Protein AF-A0A1S2MEN4-F1 (afdb_monomer_lite)

Radius of gyration: 24.06 Å; chains: 1; bounding box: 59×52×67 Å

Sequence (283 aa):
MQWSEYGGAPTNIDILFEHLEKYPINKKINIKKKQTLYYLLDNFRHFLNFFHYFGIWEVKLQEKKADASSITANYRASSIVITPLFALLKDALYDTWNMDSEVDHWIEGLELFSVLLGESNELGNLKQILSEQRSDNEINDEEVSFFSRLQSLFPPEDLSKSYVSREDNYVAGRYLFKVTLNKRCSKTVELSSTNTLLDFHNCIQQAFELNDDHLYAFYMDNNKFSRRCYNSPMDNYGPFVHEVVIGMLNLYKGQSFLYLFNFGDEIEFNIDVLKIENVEFGV

Foldseek 3Di:
DDCVVPDFAQPCLVVQLVVPVVDDAQDKDFDDPPDPNQVSQQSCPCVQVVCCVVPQKPWDKDFDDDDPPDPDGRIGTGIMHGHVNVVLQVVVLVCQQCVDDPDDNRCRVVVVVCQVVLVCPVVVQVVVVVVVPDDDDDDPDPPCHSVNSVCVVDDVVVCVPPVPNVPLQQFFFKWWKWKAQDPVDIDIDIDTQQDFLVNVVVVVCVVVVHDPPAWKKKQQQQDPPDPNIATDPPDPDGPHRRVDGNSRSPDDAQRKIWIFTHPVVRRIIIMGGHDTGGDPPDD

Secondary structure (DSSP, 8-state):
--GGGSPPPPTTHHHHHHHHHTS-TT-EEE--TTSHHHHHHHHHTTHHHHHHHTTSEEEEEEEPPPPTT--S--EEEEEEEE-HHHHHHHHHHHHHH----SS-TTSHHHHHHHHHHT-TTTHHHHHHHHHHH--S---------HHHHHHTTS-HHHHTTS---S------EEEEEEEEEETTEEEEEEEETT-BHHHHHHHHHHHHT--S-S-EEEETTS-TT-SSEEE-TTSSS--BTTT-BGGGS---TT-EEEEEE-TTTTEEEEEEEEEEEE-----

Structure (mmCIF, N/CA/C/O backbone):
data_AF-A0A1S2MEN4-F1
#
_entry.id   AF-A0A1S2MEN4-F1
#
loop_
_atom_site.group_PDB
_atom_site.id
_atom_site.type_symbol
_atom_site.label_atom_id
_atom_site.label_alt_id
_atom_site.label_comp_id
_atom_site.label_asym_id
_atom_site.label_entity_id
_atom_site.label_seq_id
_atom_site.pdbx_PDB_ins_code
_atom_site.Cartn_x
_atom_site.Cartn_y
_atom_site.Cartn_z
_atom_site.occupancy
_atom_site.B_iso_or_equiv
_atom_site.auth_seq_id
_atom_site.auth_comp_id
_atom_site.auth_asym_id
_atom_site.auth_atom_id
_atom_site.pdbx_PDB_model_num
ATOM 1 N N . MET A 1 1 ? -7.459 13.483 6.075 1.00 29.64 1 MET A N 1
ATOM 2 C CA . MET A 1 1 ? -7.329 13.288 7.536 1.00 29.64 1 MET A CA 1
ATOM 3 C C . MET A 1 1 ? -6.227 12.267 7.754 1.00 29.64 1 MET A C 1
ATOM 5 O O . MET A 1 1 ? -6.265 11.241 7.091 1.00 29.64 1 MET A O 1
ATOM 9 N N . GLN A 1 2 ? -5.211 12.590 8.558 1.00 23.23 2 GLN A N 1
ATOM 10 C CA . GLN A 1 2 ? -4.069 11.706 8.818 1.00 23.23 2 GLN A CA 1
ATOM 11 C C . GLN A 1 2 ? -4.422 10.724 9.945 1.00 23.23 2 GLN A C 1
ATOM 13 O O . GLN A 1 2 ? -4.940 11.125 10.982 1.00 23.23 2 GLN A O 1
ATOM 18 N N . TRP A 1 3 ? -4.161 9.434 9.727 1.00 34.69 3 TRP A N 1
ATOM 19 C CA . TRP A 1 3 ? -4.506 8.334 10.639 1.00 34.69 3 TRP A CA 1
ATOM 20 C C . TRP A 1 3 ? -3.681 8.309 11.937 1.00 34.69 3 TRP A C 1
ATOM 22 O O . TRP A 1 3 ? -4.027 7.589 12.866 1.00 34.69 3 TRP A O 1
ATOM 32 N N . SER A 1 4 ? -2.635 9.134 12.039 1.00 32.00 4 SER A N 1
ATOM 33 C CA . SER A 1 4 ? -1.773 9.272 13.221 1.00 32.00 4 SER A CA 1
ATOM 34 C C . SER A 1 4 ? -2.489 9.799 14.474 1.00 32.00 4 SER A C 1
ATOM 36 O O . SER A 1 4 ? -1.934 9.724 15.566 1.00 32.00 4 SER A O 1
ATOM 38 N N . GLU A 1 5 ? -3.715 10.316 14.344 1.00 32.50 5 GLU A N 1
ATOM 39 C CA . GLU A 1 5 ? -4.536 10.779 15.475 1.00 32.50 5 GLU A CA 1
ATOM 40 C C . GLU A 1 5 ? -5.366 9.659 16.135 1.00 32.50 5 GLU A C 1
ATOM 42 O O . GLU A 1 5 ? -5.860 9.825 17.256 1.00 32.50 5 GLU A O 1
ATOM 47 N N . TYR A 1 6 ? -5.500 8.504 15.475 1.00 45.38 6 TYR A N 1
ATOM 48 C CA . TYR A 1 6 ? -6.223 7.343 15.984 1.00 45.38 6 TYR A CA 1
ATOM 49 C C . TYR A 1 6 ? -5.224 6.440 16.710 1.00 45.38 6 TYR A C 1
ATOM 51 O O . TYR A 1 6 ? -4.437 5.741 16.084 1.00 45.38 6 TYR A O 1
ATOM 59 N N . GLY A 1 7 ? -5.213 6.505 18.047 1.00 47.03 7 GLY A N 1
ATOM 60 C CA . GLY A 1 7 ? -4.410 5.600 18.878 1.00 47.03 7 GLY A CA 1
ATOM 61 C C . GLY A 1 7 ? -4.626 4.125 18.506 1.00 47.03 7 GLY A C 1
ATOM 62 O O . GLY A 1 7 ? -5.635 3.799 17.886 1.00 47.03 7 GLY A O 1
ATOM 63 N N . GLY A 1 8 ? -3.669 3.273 18.881 1.00 50.19 8 GLY A N 1
ATOM 64 C CA . GLY A 1 8 ? -3.585 1.864 18.472 1.00 50.19 8 GLY A CA 1
ATOM 65 C C . GLY A 1 8 ? -4.860 1.040 18.600 1.00 50.19 8 GLY A C 1
ATOM 66 O O . GLY A 1 8 ? -5.797 1.416 19.308 1.00 50.19 8 GLY A O 1
ATOM 67 N N . ALA A 1 9 ? -4.865 -0.107 17.916 1.00 54.28 9 ALA A N 1
ATOM 68 C CA . ALA A 1 9 ? -5.944 -1.081 18.002 1.00 54.28 9 ALA A CA 1
ATOM 69 C C . ALA A 1 9 ? -6.234 -1.446 19.477 1.00 54.28 9 ALA A C 1
ATOM 71 O O . ALA A 1 9 ? -5.298 -1.584 20.271 1.00 54.28 9 ALA A O 1
ATOM 72 N N . PRO A 1 10 ? -7.512 -1.561 19.884 1.00 63.16 10 PRO A N 1
ATOM 73 C CA . PRO A 1 10 ? -7.855 -1.942 21.247 1.00 63.16 10 PRO A CA 1
ATOM 74 C C . PRO A 1 10 ? -7.322 -3.342 21.573 1.00 63.16 10 PRO A C 1
ATOM 76 O O . PRO A 1 10 ? -7.579 -4.303 20.855 1.00 63.16 10 PRO A O 1
ATOM 79 N N . THR A 1 11 ? -6.619 -3.451 22.699 1.00 59.28 11 THR A N 1
ATOM 80 C CA . THR A 1 11 ? -5.917 -4.666 23.152 1.00 59.28 11 THR A CA 1
ATOM 81 C C . THR A 1 11 ? -6.792 -5.635 23.959 1.00 59.28 11 THR A C 1
ATOM 83 O O . THR A 1 11 ? -6.274 -6.512 24.638 1.00 59.28 11 THR A O 1
ATOM 86 N N . ASN A 1 12 ? -8.114 -5.439 23.975 1.00 68.75 12 ASN A N 1
ATOM 87 C CA . ASN A 1 12 ? -9.044 -6.152 24.860 1.00 68.75 12 ASN A CA 1
ATOM 88 C C . ASN A 1 12 ? -10.389 -6.491 24.188 1.00 68.75 12 ASN A C 1
ATOM 90 O O . ASN A 1 12 ? -11.451 -6.387 24.821 1.00 68.75 12 ASN A O 1
ATOM 94 N N . ILE A 1 13 ? -10.364 -6.813 22.888 1.00 75.38 13 ILE A N 1
ATOM 95 C CA . ILE A 1 13 ? -11.575 -7.157 22.125 1.00 75.38 13 ILE A CA 1
ATOM 96 C C . ILE A 1 13 ? -12.271 -8.395 22.685 1.00 75.38 13 ILE A C 1
ATOM 98 O O . ILE A 1 13 ? -13.494 -8.415 22.798 1.00 75.38 13 ILE A O 1
ATOM 102 N N . ASP A 1 14 ? -11.480 -9.375 23.105 1.00 73.44 14 ASP A N 1
ATOM 103 C CA . ASP A 1 14 ? -11.876 -10.627 23.726 1.00 73.44 14 ASP A CA 1
ATOM 104 C C . ASP A 1 14 ? -12.737 -10.376 24.964 1.00 73.44 14 ASP A C 1
ATOM 106 O O . ASP A 1 14 ? -13.892 -10.801 25.046 1.00 73.44 14 ASP A O 1
ATOM 110 N N . ILE A 1 15 ? -12.210 -9.569 25.885 1.00 80.62 15 ILE A N 1
ATOM 111 C CA . ILE A 1 15 ? -12.863 -9.230 27.145 1.00 80.62 15 ILE A CA 1
ATOM 112 C C . ILE A 1 15 ? -14.125 -8.405 26.875 1.00 80.62 15 ILE A C 1
ATOM 114 O O . ILE A 1 15 ? -15.135 -8.566 27.567 1.00 80.62 15 ILE A O 1
ATOM 118 N N . LEU A 1 16 ? -14.098 -7.503 25.884 1.00 85.62 16 LEU A N 1
ATOM 119 C CA . LEU A 1 16 ? -15.282 -6.733 25.511 1.00 85.62 16 LEU A CA 1
ATOM 120 C C . LEU A 1 16 ? -16.379 -7.642 24.953 1.00 85.62 16 LEU A C 1
ATOM 122 O O . LEU A 1 16 ? -17.526 -7.520 25.385 1.00 85.62 16 LEU A O 1
ATOM 126 N N . PHE A 1 17 ? -16.049 -8.531 24.021 1.00 88.31 17 PHE A N 1
ATOM 127 C CA . PHE A 1 17 ? -17.024 -9.391 23.359 1.00 88.31 17 PHE A CA 1
ATOM 128 C C . PHE A 1 17 ? -17.669 -10.355 24.352 1.00 88.31 17 PHE A C 1
ATOM 130 O O . PHE A 1 17 ? -18.898 -10.377 24.454 1.00 88.31 17 PHE A O 1
ATOM 137 N N . GLU A 1 18 ? -16.867 -11.018 25.188 1.00 85.75 18 GLU A N 1
ATOM 138 C CA . GLU A 1 18 ? -17.361 -11.888 26.261 1.00 85.75 18 GLU A CA 1
ATOM 139 C C . GLU A 1 18 ? -18.265 -11.117 27.243 1.00 85.75 18 GLU A C 1
ATOM 141 O O . GLU A 1 18 ? -19.274 -11.621 27.746 1.00 85.75 18 GLU A O 1
ATOM 146 N N . HIS A 1 19 ? -17.939 -9.850 27.528 1.00 88.44 19 HIS A N 1
ATOM 147 C CA . HIS A 1 19 ? -18.772 -9.017 28.392 1.00 88.44 19 HIS A CA 1
ATOM 148 C C . HIS A 1 19 ? -20.088 -8.595 27.725 1.00 88.44 19 HIS A C 1
ATOM 150 O O . HIS A 1 19 ? -21.105 -8.488 28.414 1.00 88.44 19 HIS A O 1
ATOM 156 N N . LEU A 1 20 ? -20.088 -8.345 26.413 1.00 89.94 20 LEU A N 1
ATOM 157 C CA . LEU A 1 20 ? -21.277 -7.960 25.652 1.00 89.94 20 LEU A CA 1
ATOM 158 C C . LEU A 1 20 ? -22.274 -9.120 25.518 1.00 89.94 20 LEU A C 1
ATOM 160 O O . LEU A 1 20 ? -23.473 -8.883 25.644 1.00 89.94 20 LEU A O 1
ATOM 164 N N . GLU A 1 21 ? -21.815 -10.366 25.391 1.00 87.25 21 GLU A N 1
ATOM 165 C CA . GLU A 1 21 ? -22.685 -11.560 25.342 1.00 87.25 21 GLU A CA 1
ATOM 166 C C . GLU A 1 21 ? -23.638 -11.691 26.537 1.00 87.25 21 GLU A C 1
ATOM 168 O O . GLU A 1 21 ? -24.723 -12.265 26.437 1.00 87.25 21 GLU A O 1
ATOM 173 N N . LYS A 1 22 ? -23.260 -11.116 27.681 1.00 89.62 22 LYS A N 1
ATOM 174 C CA . LYS A 1 22 ? -24.050 -11.154 28.919 1.00 89.62 22 LYS A CA 1
ATOM 175 C C . LYS A 1 22 ? -25.302 -10.275 28.838 1.00 89.62 22 LYS A C 1
ATOM 177 O O . LYS A 1 22 ? -26.149 -10.332 29.733 1.00 89.62 22 LYS A O 1
ATOM 182 N N . TYR A 1 23 ? -25.433 -9.448 27.800 1.00 90.12 23 TYR A N 1
ATOM 183 C CA . TYR A 1 23 ? -26.565 -8.552 27.611 1.00 90.12 23 TYR A CA 1
ATOM 184 C C . TYR A 1 23 ? -27.514 -9.041 26.509 1.00 90.12 23 TYR A C 1
ATOM 186 O O . TYR A 1 23 ? -27.087 -9.582 25.493 1.00 90.12 23 TYR A O 1
ATOM 194 N N . PRO A 1 24 ? -28.828 -8.806 26.665 1.00 88.56 24 PRO A N 1
ATOM 195 C CA . PRO A 1 24 ? -29.804 -9.204 25.660 1.00 88.56 24 PRO A CA 1
ATOM 196 C C . PRO A 1 24 ? -29.671 -8.389 24.365 1.00 88.56 24 PRO A C 1
ATOM 198 O O . PRO A 1 24 ? -29.581 -7.157 24.392 1.00 88.56 24 PRO A O 1
ATOM 201 N N . ILE A 1 25 ? -29.752 -9.097 23.238 1.00 89.00 25 ILE A N 1
ATOM 202 C CA . ILE A 1 25 ? -29.780 -8.542 21.879 1.00 89.00 25 ILE A CA 1
ATOM 203 C C . ILE A 1 25 ? -30.981 -7.596 21.712 1.00 89.00 25 ILE A C 1
ATOM 205 O O . ILE A 1 25 ? -32.038 -7.790 22.317 1.00 89.00 25 ILE A O 1
ATOM 209 N N . ASN A 1 26 ? -30.817 -6.554 20.893 1.00 89.00 26 ASN A N 1
ATOM 210 C CA . ASN A 1 26 ? -31.807 -5.518 20.577 1.00 89.00 26 ASN A CA 1
ATOM 211 C C . ASN A 1 26 ? -32.335 -4.744 21.793 1.00 89.00 26 ASN A C 1
ATOM 213 O O . ASN A 1 26 ? -33.333 -4.026 21.704 1.00 89.00 26 ASN A O 1
ATOM 217 N N . LYS A 1 27 ? -31.663 -4.847 22.944 1.00 92.31 27 LYS A N 1
ATOM 218 C CA . LYS A 1 27 ? -31.991 -4.064 24.130 1.00 92.31 27 LYS A CA 1
ATOM 219 C C . LYS A 1 27 ? -30.960 -2.972 24.336 1.00 92.31 27 LYS A C 1
ATOM 221 O O . LYS A 1 27 ? -29.757 -3.212 24.358 1.00 92.31 27 LYS A O 1
ATOM 226 N N . LYS A 1 28 ? -31.449 -1.758 24.572 1.00 92.25 28 LYS A N 1
ATOM 227 C CA . LYS A 1 28 ? -30.597 -0.625 24.921 1.00 92.25 28 LYS A CA 1
ATOM 228 C C . LYS A 1 28 ? -29.969 -0.806 26.299 1.00 92.25 28 LYS A C 1
ATOM 230 O O . LYS A 1 28 ? -30.669 -0.889 27.310 1.00 92.25 28 LYS A O 1
ATOM 235 N N . ILE A 1 29 ? -28.644 -0.766 26.332 1.00 92.19 29 ILE A N 1
ATOM 236 C CA . ILE A 1 29 ? -27.824 -0.812 27.537 1.00 92.19 29 ILE A CA 1
ATOM 237 C C . ILE A 1 29 ? -27.320 0.605 27.794 1.00 92.19 29 ILE A C 1
ATOM 239 O O . ILE A 1 29 ? -26.629 1.192 26.965 1.00 92.19 29 ILE A O 1
ATOM 243 N N . ASN A 1 30 ? -27.683 1.184 28.937 1.00 91.31 30 ASN A N 1
ATOM 244 C CA . ASN A 1 30 ? -27.190 2.504 29.330 1.00 91.31 30 ASN A CA 1
ATOM 245 C C . ASN A 1 30 ? -25.864 2.352 30.078 1.00 91.31 30 ASN A C 1
ATOM 247 O O . ASN A 1 30 ? -25.809 1.657 31.093 1.00 91.31 30 ASN A O 1
ATOM 251 N N . ILE A 1 31 ? -24.824 3.040 29.612 1.00 88.19 31 ILE A N 1
ATOM 252 C CA . ILE A 1 31 ? -23.478 2.937 30.175 1.00 88.19 31 ILE A CA 1
ATOM 253 C C . ILE A 1 31 ? -23.348 3.903 31.353 1.00 88.19 31 ILE A C 1
ATOM 255 O O . ILE A 1 31 ? -23.398 5.126 31.186 1.00 88.19 31 ILE A O 1
ATOM 259 N N . LYS A 1 32 ? -23.172 3.369 32.566 1.00 84.31 32 LYS A N 1
ATOM 260 C CA . LYS A 1 32 ? -22.943 4.188 33.765 1.00 84.31 32 LYS A CA 1
ATOM 261 C C . LYS A 1 32 ? -21.450 4.266 34.075 1.00 84.31 32 LYS A C 1
ATOM 263 O O . LYS A 1 32 ? -20.708 3.307 33.889 1.00 84.31 32 LYS A O 1
ATOM 268 N N . LYS A 1 33 ? -21.011 5.414 34.601 1.00 75.38 33 LYS A N 1
ATOM 269 C CA . LYS A 1 33 ? -19.629 5.591 35.077 1.00 75.38 33 LYS A CA 1
ATOM 270 C C . LYS A 1 33 ? -19.281 4.510 36.112 1.00 75.38 33 LYS A C 1
ATOM 272 O O . LYS A 1 33 ? -20.130 4.167 36.932 1.00 75.38 33 LYS A O 1
ATOM 277 N N . LYS A 1 34 ? -18.020 4.061 36.111 1.00 73.19 34 LYS A N 1
ATOM 278 C CA . LYS A 1 34 ? -17.455 3.046 37.025 1.00 73.19 34 LYS A CA 1
ATOM 279 C C . LYS A 1 34 ? -17.978 1.611 36.842 1.00 73.19 34 LYS A C 1
ATOM 281 O O . LYS A 1 34 ? -17.744 0.775 37.705 1.00 73.19 34 LYS A O 1
ATOM 286 N N . GLN A 1 35 ? -18.677 1.311 35.749 1.00 81.94 35 GLN A N 1
ATOM 287 C CA . GLN A 1 35 ? -18.996 -0.072 35.374 1.00 81.94 35 GLN A CA 1
ATOM 288 C C . GLN A 1 35 ? -17.875 -0.661 34.513 1.00 81.94 35 GLN A C 1
ATOM 290 O O . GLN A 1 35 ? -17.239 0.074 33.767 1.00 81.94 35 GLN A O 1
ATOM 295 N N . THR A 1 36 ? -17.661 -1.976 34.551 1.00 83.69 36 THR A N 1
ATOM 296 C CA . THR A 1 36 ? -16.657 -2.647 33.703 1.00 83.69 36 THR A CA 1
ATOM 297 C C . THR A 1 36 ? -16.854 -2.309 32.225 1.00 83.69 36 THR A C 1
ATOM 299 O O . THR A 1 36 ? -15.927 -1.831 31.578 1.00 83.69 36 THR A O 1
ATOM 302 N N . LEU A 1 37 ? -18.094 -2.410 31.728 1.00 86.50 37 LEU A N 1
ATOM 303 C CA . LEU A 1 37 ? -18.446 -2.058 30.350 1.00 86.50 37 LEU A CA 1
ATOM 304 C C . LEU A 1 37 ? -18.092 -0.606 29.979 1.00 86.50 37 LEU A C 1
ATOM 306 O O . LEU A 1 37 ? -17.756 -0.335 28.833 1.00 86.50 37 LEU A O 1
ATOM 310 N N . TYR A 1 38 ? -18.121 0.329 30.935 1.00 84.62 38 TYR A N 1
ATOM 311 C CA . TYR A 1 38 ? -17.696 1.708 30.680 1.00 84.62 38 TYR A CA 1
ATOM 312 C C . TYR A 1 38 ? -16.220 1.774 30.284 1.00 84.62 38 TYR A C 1
ATOM 314 O O . TYR A 1 38 ? -15.889 2.453 29.321 1.00 84.62 38 TYR A O 1
ATOM 322 N N . TYR A 1 39 ? -15.348 1.069 31.009 1.00 81.56 39 TYR A N 1
ATOM 323 C CA . TYR A 1 39 ? -13.910 1.074 30.738 1.00 81.56 39 TYR A CA 1
ATOM 324 C C . TYR A 1 39 ? -13.561 0.285 29.475 1.00 81.56 39 TYR A C 1
ATOM 326 O O . TYR A 1 39 ? -12.725 0.733 28.697 1.00 81.56 39 TYR A O 1
ATOM 334 N N . LEU A 1 40 ? -14.243 -0.842 29.241 1.00 83.62 40 LEU A N 1
ATOM 335 C CA . LEU A 1 40 ? -14.044 -1.652 28.037 1.00 83.62 40 LEU A CA 1
ATOM 336 C C . LEU A 1 40 ? -14.401 -0.869 26.765 1.00 83.62 40 LEU A C 1
ATOM 338 O O . LEU A 1 40 ? -13.614 -0.839 25.824 1.00 83.62 40 LEU A O 1
ATOM 342 N N . LEU A 1 41 ? -15.539 -0.165 26.759 1.00 83.88 41 LEU A N 1
ATOM 343 C CA . LEU A 1 41 ? -15.942 0.662 25.616 1.00 83.88 41 LEU A CA 1
ATOM 344 C C . LEU A 1 41 ? -15.052 1.903 25.439 1.00 83.88 41 LEU A C 1
ATOM 346 O O . LEU A 1 41 ? -14.860 2.347 24.312 1.00 83.88 41 LEU A O 1
ATOM 350 N N . ASP A 1 42 ? -14.503 2.475 26.517 1.00 77.75 42 ASP A N 1
ATOM 351 C CA . ASP A 1 42 ? -13.605 3.638 26.417 1.00 77.75 42 ASP A CA 1
ATOM 352 C C . ASP A 1 42 ? -12.294 3.291 25.689 1.00 77.75 42 ASP A C 1
ATOM 354 O O . ASP A 1 42 ? -11.783 4.125 24.943 1.00 77.75 42 ASP A O 1
ATOM 358 N N . ASN A 1 43 ? -11.797 2.055 25.844 1.00 73.69 43 ASN A N 1
ATOM 359 C CA . ASN A 1 43 ? -10.613 1.550 25.134 1.00 73.69 43 ASN A CA 1
ATOM 360 C C . ASN A 1 43 ? -10.854 1.459 23.613 1.00 73.69 43 ASN A C 1
ATOM 362 O O . ASN A 1 43 ? -10.005 1.842 22.816 1.00 73.69 43 ASN A O 1
ATOM 366 N N . PHE A 1 44 ? -12.068 1.085 23.199 1.00 74.12 44 PHE A N 1
ATOM 367 C CA . PHE A 1 44 ? -12.429 0.975 21.782 1.00 74.12 44 PHE A CA 1
ATOM 368 C C . PHE A 1 44 ? -12.474 2.314 21.028 1.00 74.12 44 PHE A C 1
ATOM 370 O O . PHE A 1 44 ? -12.445 2.320 19.799 1.00 74.12 44 PHE A O 1
ATOM 377 N N . ARG A 1 45 ? -12.533 3.460 21.723 1.00 71.56 45 ARG A N 1
ATOM 378 C CA . ARG A 1 45 ? -12.479 4.816 21.135 1.00 71.56 45 ARG A CA 1
ATOM 379 C C . ARG A 1 45 ? -13.300 4.943 19.837 1.00 71.56 45 ARG A C 1
ATOM 381 O O . ARG A 1 45 ? -14.526 4.856 19.860 1.00 71.56 45 ARG A O 1
ATOM 388 N N . HIS A 1 46 ? -12.629 5.173 18.706 1.00 67.56 46 HIS A N 1
ATOM 389 C CA . HIS A 1 46 ? -13.244 5.403 17.401 1.00 67.56 46 HIS A CA 1
ATOM 390 C C . HIS A 1 46 ? -13.772 4.117 16.744 1.00 67.56 46 HIS A C 1
ATOM 392 O O . HIS A 1 46 ? -14.713 4.203 15.953 1.00 67.56 46 HIS A O 1
ATOM 398 N N . PHE A 1 47 ? -13.267 2.935 17.123 1.00 71.06 47 PHE A N 1
ATOM 399 C CA . PHE A 1 47 ? -13.765 1.641 16.631 1.00 71.06 47 PHE A CA 1
ATOM 400 C C . PHE A 1 47 ? -15.229 1.399 17.018 1.00 71.06 47 PHE A C 1
ATOM 402 O O . PHE A 1 47 ? -15.954 0.719 16.293 1.00 71.06 47 PHE A O 1
ATOM 409 N N . LEU A 1 48 ? -15.717 2.045 18.087 1.00 77.44 48 LEU A N 1
ATOM 410 C CA . LEU A 1 48 ? -17.144 2.066 18.421 1.00 77.44 48 LEU A CA 1
ATOM 411 C C . LEU A 1 48 ? -18.012 2.564 17.259 1.00 77.44 48 LEU A C 1
ATOM 413 O O . LEU A 1 48 ? -19.067 1.988 17.002 1.00 77.44 48 LEU A O 1
ATOM 417 N N . ASN A 1 49 ? -17.577 3.607 16.549 1.00 70.75 49 ASN A N 1
ATOM 418 C CA . ASN A 1 49 ? -18.321 4.146 15.409 1.00 70.75 49 ASN A CA 1
ATOM 419 C C . ASN A 1 49 ? -18.199 3.260 14.171 1.00 70.75 49 ASN A C 1
ATOM 421 O O . ASN A 1 49 ? -19.132 3.203 13.376 1.00 70.75 49 ASN A O 1
ATOM 425 N N . PHE A 1 50 ? -17.076 2.560 14.018 1.00 71.31 50 PHE A N 1
ATOM 426 C CA . PHE A 1 50 ? -16.863 1.660 12.893 1.00 71.31 50 PHE A CA 1
ATOM 427 C C . PHE A 1 50 ? -17.841 0.483 12.952 1.00 71.31 50 PHE A C 1
ATOM 429 O O . PHE A 1 50 ? -18.684 0.329 12.076 1.00 71.31 50 PHE A O 1
ATOM 436 N N . PHE A 1 51 ? -17.837 -0.284 14.043 1.00 78.94 51 PHE A N 1
ATOM 437 C CA . PHE A 1 51 ? -18.799 -1.378 14.226 1.00 78.94 51 PHE A CA 1
ATOM 438 C C . PHE A 1 51 ? -20.251 -0.888 14.288 1.00 78.94 51 PHE A C 1
ATOM 440 O O . PHE A 1 51 ? -21.166 -1.629 13.927 1.00 78.94 51 PHE A O 1
ATOM 447 N N . HIS A 1 52 ? -20.471 0.377 14.665 1.00 78.88 52 HIS A N 1
ATOM 448 C CA . HIS A 1 52 ? -21.782 0.998 14.537 1.00 78.88 52 HIS A CA 1
ATOM 449 C C . HIS A 1 52 ? -22.231 1.168 13.086 1.00 78.88 52 HIS A C 1
ATOM 451 O O . HIS A 1 52 ? -23.360 0.817 12.753 1.00 78.88 52 HIS A O 1
ATOM 457 N N . TYR A 1 53 ? -21.345 1.668 12.226 1.00 70.94 53 TYR A N 1
ATOM 458 C CA . TYR A 1 53 ? -21.615 1.858 10.805 1.00 70.94 53 TYR A CA 1
ATOM 459 C C . TYR A 1 53 ? -21.985 0.543 10.101 1.00 70.94 53 TYR A C 1
ATOM 461 O O . TYR A 1 53 ? -22.932 0.515 9.321 1.00 70.94 53 TYR A O 1
ATOM 469 N N . PHE A 1 54 ? -21.303 -0.556 10.437 1.00 74.88 54 PHE A N 1
ATOM 470 C CA . PHE A 1 54 ? -21.584 -1.888 9.881 1.00 74.88 54 PHE A CA 1
ATOM 471 C C . PHE A 1 54 ? -22.756 -2.618 10.553 1.00 74.88 54 PHE A C 1
ATOM 473 O O . PHE A 1 54 ? -23.051 -3.757 10.206 1.00 74.88 54 PHE A O 1
ATOM 480 N N . GLY A 1 55 ? -23.434 -1.994 11.521 1.00 76.94 55 GLY A N 1
ATOM 481 C CA . GLY A 1 55 ? -24.601 -2.583 12.177 1.00 76.94 55 GLY A CA 1
ATOM 482 C C . GLY A 1 55 ? -24.283 -3.744 13.123 1.00 76.94 55 GLY A C 1
ATOM 483 O O . GLY A 1 55 ? -25.196 -4.463 13.526 1.00 76.94 55 GLY A O 1
ATOM 484 N N . ILE A 1 56 ? -23.018 -3.931 13.512 1.00 83.81 56 ILE A N 1
ATOM 485 C CA . ILE A 1 56 ? -22.621 -4.908 14.540 1.00 83.81 56 ILE A CA 1
ATOM 486 C C . ILE A 1 56 ? -23.223 -4.486 15.890 1.00 83.81 56 ILE A C 1
ATOM 488 O O . ILE A 1 56 ? -23.750 -5.300 16.643 1.00 83.81 56 ILE A O 1
ATOM 492 N N . TRP A 1 57 ? -23.228 -3.188 16.182 1.00 88.50 57 TRP A N 1
ATOM 493 C CA . TRP A 1 57 ? -23.939 -2.629 17.331 1.00 88.50 57 TRP A CA 1
ATOM 494 C C . TRP A 1 57 ? -24.514 -1.249 17.023 1.00 88.50 57 TRP A C 1
ATOM 496 O O . TRP A 1 57 ? -24.183 -0.622 16.024 1.00 88.50 57 TRP A O 1
ATOM 506 N N . GLU A 1 58 ? -25.339 -0.715 17.915 1.00 87.69 58 GLU A N 1
ATOM 507 C CA . GLU A 1 58 ? -25.717 0.695 17.885 1.00 87.69 58 GLU A CA 1
ATOM 508 C C . GLU A 1 58 ? -25.160 1.431 19.087 1.00 87.69 58 GLU A C 1
ATOM 510 O O . GLU A 1 58 ? -25.557 1.146 20.213 1.00 87.69 58 GLU A O 1
ATOM 515 N N . VAL A 1 59 ? -24.265 2.397 18.878 1.00 87.94 59 VAL A N 1
ATOM 516 C CA . VAL A 1 59 ? -23.653 3.153 19.976 1.00 87.94 59 VAL A CA 1
ATOM 517 C C . VAL A 1 59 ? -24.079 4.615 19.935 1.00 87.94 59 VAL A C 1
ATOM 519 O O . VAL A 1 59 ? -24.079 5.260 18.892 1.00 87.94 59 VAL A O 1
ATOM 522 N N . LYS A 1 60 ? -24.419 5.176 21.098 1.00 85.50 60 LYS A N 1
ATOM 523 C CA . LYS A 1 60 ? -24.640 6.618 21.244 1.00 85.50 60 LYS A CA 1
ATOM 524 C C . LYS A 1 60 ? -23.486 7.238 22.003 1.00 85.50 60 LYS A C 1
ATOM 526 O O . LYS A 1 60 ? -23.332 6.979 23.201 1.00 85.50 60 LYS A O 1
ATOM 531 N N . LEU A 1 61 ? -22.738 8.111 21.345 1.00 83.19 61 LEU A N 1
ATOM 532 C CA . LEU A 1 61 ? -21.650 8.853 21.966 1.00 83.19 61 LEU A CA 1
ATOM 533 C C . LEU A 1 61 ? -22.143 10.144 22.644 1.00 83.19 61 LEU A C 1
ATOM 535 O O . LEU A 1 61 ? -23.147 10.739 22.257 1.00 83.19 61 LEU A O 1
ATOM 539 N N . GLN A 1 62 ? -21.439 10.559 23.692 1.00 78.94 62 GLN A N 1
ATOM 540 C CA . GLN A 1 62 ? -21.580 11.847 24.369 1.00 78.94 62 GLN A CA 1
ATOM 541 C C . GLN A 1 62 ? -20.206 12.493 24.511 1.00 78.94 62 GLN A C 1
ATOM 543 O O . GLN A 1 62 ? -19.221 11.798 24.745 1.00 78.94 62 GLN A O 1
ATOM 548 N N . GLU A 1 63 ? -20.144 13.816 24.446 1.00 67.31 63 GLU A N 1
ATOM 549 C CA . GLU A 1 63 ? -18.914 14.562 24.712 1.00 67.31 63 GLU A CA 1
ATOM 550 C C . GLU A 1 63 ? -18.483 14.417 26.183 1.00 67.31 63 GLU A C 1
ATOM 552 O O . GLU A 1 63 ? -19.299 14.485 27.114 1.00 67.31 63 GLU A O 1
ATOM 557 N N . LYS A 1 64 ? -17.186 14.194 26.414 1.00 65.81 64 LYS A N 1
ATOM 558 C CA . LYS A 1 64 ? -16.547 14.396 27.718 1.00 65.81 64 LYS A CA 1
ATOM 559 C C . LYS A 1 64 ? -16.300 15.901 27.881 1.00 65.81 64 LYS A C 1
ATOM 561 O O . LYS A 1 64 ? -15.965 16.592 26.924 1.00 65.81 64 LYS A O 1
ATOM 566 N N . LYS A 1 65 ? -16.429 16.420 29.108 1.00 57.12 65 LYS A N 1
ATOM 567 C CA . LYS A 1 65 ? -15.906 17.760 29.417 1.00 57.12 65 LYS A CA 1
ATOM 568 C C . LYS A 1 65 ? -14.390 17.716 29.209 1.00 57.12 65 LYS A C 1
ATOM 570 O O . LYS A 1 65 ? -13.749 16.838 29.781 1.00 57.12 65 LYS A O 1
ATOM 575 N N . ALA A 1 66 ? -13.865 18.598 28.364 1.00 50.38 66 ALA A N 1
ATOM 576 C CA . ALA A 1 66 ? -12.446 18.650 28.037 1.00 50.38 66 ALA A CA 1
ATOM 577 C C . ALA A 1 66 ? -11.608 18.944 29.292 1.00 50.38 66 ALA A C 1
ATOM 579 O O . ALA A 1 66 ? -11.878 19.920 29.991 1.00 50.38 66 ALA A O 1
ATOM 580 N N . ASP A 1 67 ? -10.586 18.126 29.547 1.00 49.78 67 ASP A N 1
ATOM 581 C CA . ASP A 1 67 ? -9.422 18.578 30.308 1.00 49.78 67 ASP A CA 1
ATOM 582 C C . ASP A 1 67 ? -8.550 19.407 29.360 1.00 49.78 67 ASP A C 1
ATOM 584 O O . ASP A 1 67 ? -8.381 19.052 28.191 1.00 49.78 67 ASP A O 1
ATOM 588 N N . ALA A 1 68 ? -8.012 20.522 29.857 1.00 49.06 68 ALA A N 1
ATOM 589 C CA . ALA A 1 68 ? -7.334 21.568 29.082 1.00 49.06 68 ALA A CA 1
ATOM 590 C C . ALA A 1 68 ? -6.054 21.125 28.328 1.00 49.06 68 ALA A C 1
ATOM 592 O O . ALA A 1 68 ? -5.360 21.963 27.761 1.00 49.06 68 ALA A O 1
ATOM 593 N N . SER A 1 69 ? -5.726 19.831 28.324 1.00 46.06 69 SER A N 1
ATOM 594 C CA . SER A 1 69 ? -4.501 19.249 27.769 1.00 46.06 69 SER A CA 1
ATOM 595 C C . SER A 1 69 ? -4.712 18.285 26.592 1.00 46.06 69 SER A C 1
ATOM 597 O O . SER A 1 69 ? -3.729 17.768 26.068 1.00 46.06 69 SER A O 1
ATOM 599 N N . SER A 1 70 ? -5.949 18.013 26.152 1.00 41.03 70 SER A N 1
ATOM 600 C CA . SER A 1 70 ? -6.207 17.016 25.098 1.00 41.03 70 SER A CA 1
ATOM 601 C C . SER A 1 70 ? -6.634 17.655 23.771 1.00 41.03 70 SER A C 1
ATOM 603 O O . SER A 1 70 ? -7.647 18.344 23.704 1.00 41.03 70 SER A O 1
ATOM 605 N N . ILE A 1 71 ? -5.854 17.400 22.714 1.00 42.09 71 ILE A N 1
ATOM 606 C CA . ILE A 1 71 ? -6.025 17.944 21.351 1.00 42.09 71 ILE A CA 1
ATOM 607 C C . ILE A 1 71 ? -7.097 17.173 20.545 1.00 42.09 71 ILE A C 1
ATOM 609 O O . ILE A 1 71 ? -7.546 17.645 19.505 1.00 42.09 71 ILE A O 1
ATOM 613 N N . THR A 1 72 ? -7.574 16.018 21.030 1.00 43.00 72 THR A N 1
ATOM 614 C CA . THR A 1 72 ? -8.578 15.196 20.328 1.00 43.00 72 THR A CA 1
ATOM 615 C C . THR A 1 72 ? -9.951 15.273 20.996 1.00 43.00 72 THR A C 1
ATOM 617 O O . THR A 1 72 ? -10.078 15.306 22.223 1.00 43.00 72 THR A O 1
ATOM 620 N N . ALA A 1 73 ? -11.008 15.316 20.180 1.00 45.47 73 ALA A N 1
ATOM 621 C CA . ALA A 1 73 ? -12.385 15.354 20.655 1.00 45.47 73 ALA A CA 1
ATOM 622 C C . ALA A 1 73 ? -12.707 14.085 21.468 1.00 45.47 73 ALA A C 1
ATOM 624 O O . ALA A 1 73 ? -12.786 12.971 20.950 1.00 45.47 73 ALA A O 1
ATOM 625 N N . ASN A 1 74 ? -12.863 14.263 22.777 1.00 63.47 74 ASN A N 1
ATOM 626 C CA . ASN A 1 74 ? -13.005 13.186 23.746 1.00 63.47 74 ASN A CA 1
ATOM 627 C C . ASN A 1 74 ? -14.477 12.749 23.860 1.00 63.47 74 ASN A C 1
ATOM 629 O O . ASN A 1 74 ? -15.217 13.244 24.708 1.00 63.47 74 ASN A O 1
ATOM 633 N N . TYR A 1 75 ? -14.925 11.822 23.015 1.00 68.19 75 TYR A N 1
ATOM 634 C CA . TYR A 1 75 ? -16.266 11.225 23.094 1.00 68.19 75 TYR A CA 1
ATOM 635 C C . TYR A 1 75 ? -16.284 9.967 23.982 1.00 68.19 75 TYR A C 1
ATOM 637 O O . TYR A 1 75 ? -15.271 9.295 24.149 1.00 68.19 75 TYR A O 1
ATOM 645 N N . ARG A 1 76 ? -17.440 9.639 24.573 1.00 78.25 76 ARG A N 1
ATOM 646 C CA . ARG A 1 76 ? -17.670 8.409 25.355 1.00 78.25 76 ARG A CA 1
ATOM 647 C C . ARG A 1 76 ? -18.992 7.746 25.002 1.00 78.25 76 ARG A C 1
ATOM 649 O O . ARG A 1 76 ? -19.984 8.440 24.781 1.00 78.25 76 ARG A O 1
ATOM 656 N N . ALA A 1 77 ? -19.044 6.419 25.050 1.00 84.94 77 ALA A N 1
ATOM 657 C CA . ALA A 1 77 ? -20.300 5.690 24.923 1.00 84.94 77 ALA A CA 1
ATOM 658 C C . ALA A 1 77 ? -21.243 6.008 26.095 1.00 84.94 77 ALA A C 1
ATOM 660 O O . ALA A 1 77 ? -20.882 5.917 27.268 1.00 84.94 77 ALA A O 1
ATOM 661 N N . SER A 1 78 ? -22.473 6.391 25.766 1.00 86.56 78 SER A N 1
ATOM 662 C CA . SER A 1 78 ? -23.563 6.622 26.720 1.00 86.56 78 SER A CA 1
ATOM 663 C C . SER A 1 78 ? -24.602 5.510 26.701 1.00 86.56 78 SER A C 1
ATOM 665 O O . SER A 1 78 ? -25.217 5.209 27.724 1.00 86.56 78 SER A O 1
ATOM 667 N N . SER A 1 79 ? -24.772 4.865 25.551 1.00 90.50 79 SER A N 1
ATOM 668 C CA . SER A 1 79 ? -25.544 3.639 25.420 1.00 90.50 79 SER A CA 1
ATOM 669 C C . SER A 1 79 ? -25.022 2.793 24.274 1.00 90.50 79 SER A C 1
ATOM 671 O O . SER A 1 79 ? -24.480 3.350 23.320 1.00 90.50 79 SER A O 1
ATOM 673 N N . ILE A 1 80 ? -25.261 1.489 24.356 1.00 92.88 80 ILE A N 1
ATOM 674 C CA . ILE A 1 80 ? -25.021 0.536 23.275 1.00 92.88 80 ILE A CA 1
ATOM 675 C C . ILE A 1 80 ? -26.231 -0.401 23.118 1.00 92.88 80 ILE A C 1
ATOM 677 O O . ILE A 1 80 ? -26.910 -0.701 24.102 1.00 92.88 80 ILE A O 1
ATOM 681 N N . VAL A 1 81 ? -26.530 -0.824 21.894 1.00 90.69 81 VAL A N 1
ATOM 682 C CA . VAL A 1 81 ? -27.483 -1.890 21.557 1.00 90.6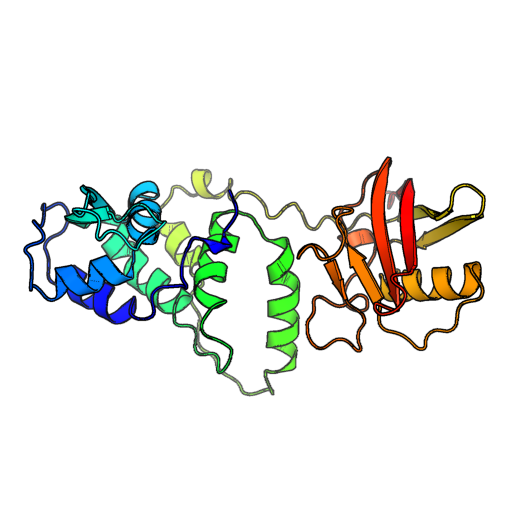9 81 VAL A CA 1
ATOM 683 C C . VAL A 1 81 ? -26.704 -2.957 20.806 1.00 90.69 81 VAL A C 1
ATOM 685 O O . VAL A 1 81 ? -26.053 -2.653 19.813 1.00 90.69 81 VAL A O 1
ATOM 688 N N . ILE A 1 82 ? -26.762 -4.196 21.273 1.00 91.81 82 ILE A N 1
ATOM 689 C CA . ILE A 1 82 ? -26.134 -5.325 20.583 1.00 91.81 82 ILE A CA 1
ATOM 690 C C . ILE A 1 82 ? -27.118 -5.825 19.533 1.00 91.81 82 ILE A C 1
ATOM 692 O O . ILE A 1 82 ? -28.270 -6.092 19.879 1.00 91.81 82 ILE A O 1
ATOM 696 N N . THR A 1 83 ? -26.701 -5.941 18.275 1.00 85.19 83 THR A N 1
ATOM 697 C CA . THR A 1 83 ? -27.575 -6.451 17.211 1.00 85.19 83 THR A CA 1
ATOM 698 C C . THR A 1 83 ? -27.410 -7.969 17.055 1.00 85.19 83 THR A C 1
ATOM 700 O O . THR A 1 83 ? -26.441 -8.547 17.555 1.00 85.19 83 THR A O 1
ATOM 703 N N . PRO A 1 84 ? -28.328 -8.654 16.349 1.00 82.25 84 PRO A N 1
ATOM 704 C CA . PRO A 1 84 ? -28.136 -10.056 15.988 1.00 82.25 84 PRO A CA 1
ATOM 705 C C . PRO A 1 84 ? -26.858 -10.283 15.171 1.00 82.25 84 PRO A C 1
ATOM 707 O O . PRO A 1 84 ? -26.256 -11.345 15.276 1.00 82.25 84 PRO A O 1
ATOM 710 N N . LEU A 1 85 ? -26.417 -9.277 14.404 1.00 77.31 85 LEU A N 1
ATOM 711 C CA . LEU A 1 85 ? -25.206 -9.355 13.593 1.00 77.31 85 LEU A CA 1
ATOM 712 C C . LEU A 1 85 ? -23.952 -9.538 14.455 1.00 77.31 85 LEU A C 1
ATOM 714 O O . LEU A 1 85 ? -23.095 -10.339 14.099 1.00 77.31 85 LEU A O 1
ATOM 718 N N . PHE A 1 86 ? -23.867 -8.879 15.616 1.00 83.94 86 PHE A N 1
ATOM 719 C CA . PHE A 1 86 ? -22.785 -9.141 16.569 1.00 83.94 86 PHE A CA 1
ATOM 720 C C . PHE A 1 86 ? -22.763 -10.602 17.013 1.00 83.94 86 PHE A C 1
ATOM 722 O O . PHE A 1 86 ? -21.716 -11.230 16.959 1.00 83.94 86 PHE A O 1
ATOM 729 N N . ALA A 1 87 ? -23.908 -11.167 17.402 1.00 79.81 87 ALA A N 1
ATOM 730 C CA . ALA A 1 87 ? -23.963 -12.555 17.860 1.00 79.81 87 ALA A CA 1
ATOM 731 C C . ALA A 1 87 ? -23.528 -13.555 16.774 1.00 79.81 87 ALA A C 1
ATOM 733 O O . ALA A 1 87 ? -22.951 -14.587 17.097 1.00 79.81 87 ALA A O 1
ATOM 734 N N . LEU A 1 88 ? -23.787 -13.232 15.505 1.00 74.31 88 LEU A N 1
ATOM 735 C CA . LEU A 1 88 ? -23.408 -14.051 14.353 1.00 74.31 88 LEU A CA 1
ATOM 736 C C . LEU A 1 88 ? -21.923 -13.923 13.992 1.00 74.31 88 LEU A C 1
ATOM 738 O O . LEU A 1 88 ? -21.323 -14.894 13.541 1.00 74.31 88 LEU A O 1
ATOM 742 N N . LEU A 1 89 ? -21.338 -12.736 14.171 1.00 75.12 89 LEU A N 1
ATOM 743 C CA . LEU A 1 89 ? -19.975 -12.436 13.731 1.00 75.12 89 LEU A CA 1
ATOM 744 C C . LEU A 1 89 ? -18.929 -12.474 14.842 1.00 75.12 89 LEU A C 1
ATOM 746 O O . LEU A 1 89 ? -17.750 -12.503 14.516 1.00 75.12 89 LEU A O 1
ATOM 750 N N . LYS A 1 90 ? -19.316 -12.468 16.123 1.00 78.56 90 LYS A N 1
ATOM 751 C CA . LYS A 1 90 ? -18.383 -12.292 17.251 1.00 78.56 90 LYS A CA 1
ATOM 752 C C . LYS A 1 90 ? -17.212 -13.275 17.234 1.00 78.56 90 LYS A C 1
ATOM 754 O O . LYS A 1 90 ? -16.095 -12.835 17.455 1.00 78.56 90 LYS A O 1
ATOM 759 N N . ASP A 1 91 ? -17.457 -14.552 16.936 1.00 70.00 91 ASP A N 1
ATOM 760 C CA . ASP A 1 91 ? -16.415 -15.588 16.957 1.00 70.00 91 ASP A CA 1
ATOM 761 C C . ASP A 1 91 ? -15.462 -15.381 15.779 1.00 70.00 91 ASP A C 1
ATOM 763 O O . ASP A 1 91 ? -14.255 -15.340 15.944 1.00 70.00 91 ASP A O 1
ATOM 767 N N . ALA A 1 92 ? -16.014 -15.097 14.599 1.00 64.75 92 ALA A N 1
ATOM 768 C CA . ALA A 1 92 ? -15.225 -14.825 13.403 1.00 64.75 92 ALA A CA 1
ATOM 769 C C . ALA A 1 92 ? -14.394 -13.531 13.543 1.00 64.75 92 ALA A C 1
ATOM 771 O O . ALA A 1 92 ? -13.252 -13.460 13.096 1.00 64.75 92 ALA A O 1
ATOM 772 N N . LEU A 1 93 ? -14.968 -12.506 14.180 1.00 71.19 93 LEU A N 1
ATOM 773 C CA . LEU A 1 93 ? -14.285 -11.260 14.520 1.00 71.19 93 LEU A CA 1
ATOM 774 C C . LEU A 1 93 ? -13.211 -11.486 15.587 1.00 71.19 93 LEU A C 1
ATOM 776 O O . LEU A 1 93 ? -12.162 -10.868 15.495 1.00 71.19 93 LEU A O 1
ATOM 780 N N . TYR A 1 94 ? -13.462 -12.348 16.575 1.00 69.00 94 TYR A N 1
ATOM 781 C CA . TYR A 1 94 ? -12.501 -12.717 17.612 1.00 69.00 94 TYR A CA 1
ATOM 782 C C . TYR A 1 94 ? -11.298 -13.451 17.017 1.00 69.00 94 TYR A C 1
ATOM 784 O O . TYR A 1 94 ? -10.171 -13.017 17.229 1.00 69.00 94 TYR A O 1
ATOM 792 N N . ASP A 1 95 ? -11.545 -14.496 16.224 1.00 60.44 95 ASP A N 1
ATOM 793 C CA . ASP A 1 95 ? -10.505 -15.323 15.604 1.00 60.44 95 ASP A CA 1
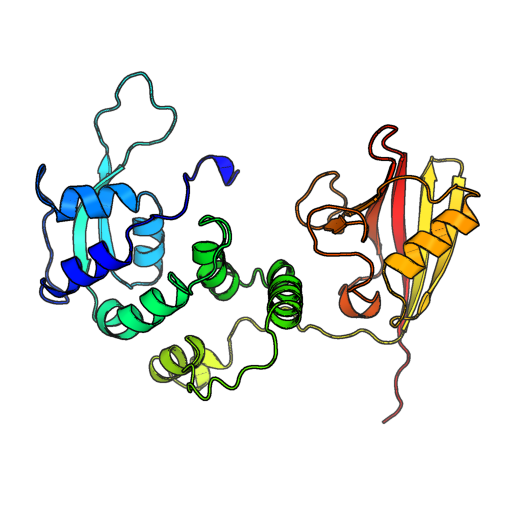ATOM 794 C C . ASP A 1 95 ? -9.608 -14.483 14.686 1.00 60.44 95 ASP A C 1
ATOM 796 O O . ASP A 1 95 ? -8.389 -14.586 14.734 1.00 60.44 95 ASP A O 1
ATOM 800 N N . THR A 1 96 ? -10.209 -13.586 13.894 1.00 59.53 96 THR A N 1
ATOM 801 C CA . THR A 1 96 ? -9.456 -12.702 12.986 1.00 59.53 96 THR A CA 1
ATOM 802 C C . THR A 1 96 ? -8.667 -11.634 13.744 1.00 59.53 96 THR A C 1
ATOM 804 O O . THR A 1 96 ? -7.628 -11.184 13.276 1.00 59.53 96 THR A O 1
ATOM 807 N N . TRP A 1 97 ? -9.164 -11.188 14.899 1.00 62.66 97 TRP A N 1
ATOM 808 C CA . TRP A 1 97 ? -8.515 -10.135 15.679 1.00 62.66 97 TRP A CA 1
ATOM 809 C C . TRP A 1 97 ? -7.385 -10.656 16.570 1.00 62.66 97 TRP A C 1
ATOM 811 O O . TRP A 1 97 ? -6.501 -9.882 16.915 1.00 62.66 97 TRP A O 1
ATOM 821 N N . ASN A 1 98 ? -7.426 -11.937 16.947 1.00 54.66 98 ASN A N 1
ATOM 822 C CA . ASN A 1 98 ? -6.488 -12.573 17.872 1.00 54.66 98 ASN A CA 1
ATOM 823 C C . ASN A 1 98 ? -5.655 -13.689 17.211 1.00 54.66 98 ASN A C 1
ATOM 825 O O . ASN A 1 98 ? -5.249 -14.610 17.916 1.00 54.66 98 ASN A O 1
ATOM 829 N N . MET A 1 99 ? -5.433 -13.680 15.888 1.00 48.19 99 MET A N 1
ATOM 830 C CA . MET A 1 99 ? -4.547 -14.685 15.280 1.00 48.19 99 MET A CA 1
ATOM 831 C C . MET A 1 99 ? -3.151 -14.571 15.904 1.00 48.19 99 MET A C 1
ATOM 833 O O . MET A 1 99 ? -2.444 -13.601 15.656 1.00 48.19 99 MET A O 1
ATOM 837 N N . ASP A 1 100 ? -2.789 -15.568 16.718 1.00 45.66 100 ASP A N 1
ATOM 838 C CA . ASP A 1 100 ? -1.516 -15.681 17.427 1.00 45.66 100 ASP A CA 1
ATOM 839 C C . ASP A 1 100 ? -0.338 -15.472 16.466 1.00 45.66 100 ASP A C 1
ATOM 841 O O . ASP A 1 100 ? 0.029 -16.359 15.689 1.00 45.66 100 ASP A O 1
ATOM 845 N N . SER A 1 101 ? 0.300 -14.307 16.542 1.00 39.53 101 SER A N 1
ATOM 846 C CA . SER A 1 101 ? 1.631 -14.119 15.990 1.00 39.53 101 SER A CA 1
ATOM 847 C C . SER A 1 101 ? 2.487 -13.351 16.989 1.00 39.53 101 SER A C 1
ATOM 849 O O . SER A 1 101 ? 2.071 -12.360 17.582 1.00 39.53 101 SER A O 1
ATOM 851 N N . GLU A 1 102 ? 3.713 -13.821 17.205 1.00 43.97 102 GLU A N 1
ATOM 852 C CA . GLU A 1 102 ? 4.744 -13.166 18.020 1.00 43.97 102 GLU A CA 1
ATOM 853 C C . GLU A 1 102 ? 5.243 -11.841 17.387 1.00 43.97 102 GLU A C 1
ATOM 855 O O . GLU A 1 102 ? 6.391 -11.439 17.575 1.00 43.97 102 GLU A O 1
ATOM 860 N N . VAL A 1 103 ? 4.392 -11.152 16.620 1.00 40.66 103 VAL A N 1
ATOM 861 C CA . VAL A 1 103 ? 4.692 -9.951 15.844 1.00 40.66 103 VAL A CA 1
ATOM 862 C C . VAL A 1 103 ? 3.826 -8.795 16.352 1.00 40.66 103 VAL A C 1
ATOM 864 O O . VAL A 1 103 ? 2.692 -8.969 16.788 1.00 40.66 103 VAL A O 1
ATOM 867 N N . ASP A 1 104 ? 4.414 -7.600 16.375 1.00 41.12 104 ASP A N 1
ATOM 868 C CA . ASP A 1 104 ? 3.887 -6.385 16.999 1.00 41.12 104 ASP A CA 1
ATOM 869 C C . ASP A 1 104 ? 2.363 -6.177 16.840 1.00 41.12 104 ASP A C 1
ATOM 871 O O . ASP A 1 104 ? 1.840 -6.033 15.735 1.00 41.12 104 ASP A O 1
ATOM 875 N N . HIS A 1 105 ? 1.688 -6.037 17.990 1.00 37.41 105 HIS A N 1
ATOM 876 C CA . HIS A 1 105 ? 0.234 -5.938 18.239 1.00 37.41 105 HIS A CA 1
ATOM 877 C C . HIS A 1 105 ? -0.538 -4.801 17.521 1.00 37.41 105 HIS A C 1
ATOM 879 O O . HIS A 1 105 ? -1.652 -4.446 17.910 1.00 37.41 105 HIS A O 1
ATOM 885 N N . TRP A 1 106 ? 0.046 -4.160 16.510 1.00 41.00 106 TRP A N 1
ATOM 886 C CA . TRP A 1 106 ? -0.514 -3.003 15.806 1.00 41.00 106 TRP A CA 1
ATOM 887 C C . TRP A 1 106 ? -1.057 -3.341 14.410 1.00 41.00 106 TRP A C 1
ATOM 889 O O . TRP A 1 106 ? -1.789 -2.522 13.851 1.00 41.00 106 TRP A O 1
ATOM 899 N N . ILE A 1 107 ? -0.722 -4.512 13.852 1.00 42.03 107 ILE A N 1
ATOM 900 C CA . ILE A 1 107 ? -1.040 -4.892 12.460 1.00 42.03 107 ILE A CA 1
ATOM 901 C C . ILE A 1 107 ? -2.356 -5.689 12.348 1.00 42.03 107 ILE A C 1
ATOM 903 O O . ILE A 1 107 ? -3.076 -5.559 11.364 1.00 42.03 107 ILE A O 1
ATOM 907 N N . GLU A 1 108 ? -2.759 -6.428 13.377 1.00 45.75 108 GLU A N 1
ATOM 908 C CA . GLU A 1 108 ? -3.800 -7.469 13.256 1.00 45.75 108 GLU A CA 1
ATOM 909 C C . GLU A 1 108 ? -5.230 -6.913 13.116 1.00 45.75 108 GLU A C 1
ATOM 911 O O . GLU A 1 108 ? -6.014 -7.372 12.287 1.00 45.75 108 GLU A O 1
ATOM 916 N N . GLY A 1 109 ? -5.560 -5.816 13.807 1.00 42.81 109 GLY A N 1
ATOM 917 C CA . GLY A 1 109 ? -6.827 -5.110 13.575 1.00 42.81 109 GLY A CA 1
ATOM 918 C C . GLY A 1 109 ? -6.938 -4.522 12.158 1.00 42.81 109 GLY A C 1
ATOM 919 O O . GLY A 1 109 ? -8.045 -4.333 11.658 1.00 42.81 109 GLY A O 1
ATOM 920 N N . LEU A 1 110 ? -5.809 -4.245 11.490 1.00 44.47 110 LEU A N 1
ATOM 921 C CA . LEU A 1 110 ? -5.780 -3.716 10.123 1.00 44.47 110 LEU A CA 1
ATOM 922 C C . LEU A 1 110 ? -6.046 -4.800 9.069 1.00 44.47 110 LEU A C 1
ATOM 924 O O . LEU A 1 110 ? -6.503 -4.445 7.990 1.00 44.47 110 LEU A O 1
ATOM 928 N N . GLU A 1 111 ? -5.842 -6.089 9.357 1.00 46.66 111 GLU A N 1
ATOM 929 C CA . GLU A 1 111 ? -6.153 -7.200 8.436 1.00 46.66 111 GLU A CA 1
ATOM 930 C C . GLU A 1 111 ? -7.661 -7.299 8.163 1.00 46.66 111 GLU A C 1
ATOM 932 O O . GLU A 1 111 ? -8.107 -7.302 7.015 1.00 46.66 111 GLU A O 1
ATOM 937 N N . LEU A 1 112 ? -8.480 -7.272 9.219 1.00 47.22 112 LEU A N 1
ATOM 938 C CA . LEU A 1 112 ? -9.939 -7.283 9.090 1.00 47.22 112 LEU A CA 1
ATOM 939 C C . LEU A 1 112 ? -10.440 -6.068 8.288 1.00 47.22 112 LEU A C 1
ATOM 941 O O . LEU A 1 112 ? -11.354 -6.178 7.466 1.00 47.22 112 LEU A O 1
ATOM 945 N N . PHE A 1 113 ? -9.849 -4.893 8.521 1.00 46.28 113 PHE A N 1
ATOM 946 C CA . PHE A 1 113 ? -10.288 -3.655 7.879 1.00 46.28 113 PHE A CA 1
ATOM 947 C C . PHE A 1 113 ? -9.698 -3.438 6.489 1.00 46.28 113 PHE A C 1
ATOM 949 O O . PHE A 1 113 ? -10.389 -2.857 5.663 1.00 46.28 113 PHE A O 1
ATOM 956 N N . SER A 1 114 ? -8.505 -3.939 6.176 1.00 44.34 114 SER A N 1
ATOM 957 C CA . SER A 1 114 ? -7.965 -3.930 4.811 1.00 44.34 114 SER A CA 1
ATOM 958 C C . SER A 1 114 ? -8.798 -4.829 3.893 1.00 44.34 114 SER A C 1
ATOM 960 O O . SER A 1 114 ? -9.126 -4.426 2.775 1.00 44.34 114 SER A O 1
ATOM 962 N N . VAL A 1 115 ? -9.265 -5.974 4.409 1.00 42.12 115 VAL A N 1
ATOM 963 C CA . VAL A 1 115 ? -10.231 -6.860 3.740 1.00 42.12 115 VAL A CA 1
ATOM 964 C C . VAL A 1 115 ? -11.598 -6.182 3.564 1.00 42.12 115 VAL A C 1
ATOM 966 O O . VAL A 1 115 ? -12.171 -6.242 2.478 1.00 42.12 115 VAL A O 1
ATOM 969 N N . LEU A 1 116 ? -12.125 -5.503 4.592 1.00 39.47 116 LEU A N 1
ATOM 970 C CA . LEU A 1 116 ? -13.427 -4.816 4.517 1.00 39.47 116 LEU A CA 1
ATOM 971 C C . LEU A 1 116 ? -13.407 -3.518 3.686 1.00 39.47 116 LEU A C 1
ATOM 973 O O . LEU A 1 116 ? -14.431 -3.153 3.112 1.00 39.47 116 LEU A O 1
ATOM 977 N N . LEU A 1 117 ? -12.279 -2.804 3.637 1.00 40.41 117 LEU A N 1
ATOM 978 C CA . LEU A 1 117 ? -12.127 -1.516 2.942 1.00 40.41 117 LEU A CA 1
ATOM 979 C C . LEU A 1 117 ? -11.530 -1.655 1.533 1.00 40.41 117 LEU A C 1
ATOM 981 O O . LEU A 1 117 ? -11.445 -0.660 0.814 1.00 40.41 117 LEU A O 1
ATOM 985 N N . GLY A 1 118 ? -11.155 -2.868 1.113 1.00 36.78 118 GLY A N 1
ATOM 986 C CA . GLY A 1 118 ? -10.615 -3.131 -0.223 1.00 36.78 118 GLY A CA 1
ATOM 987 C C . GLY A 1 118 ? -9.206 -2.573 -0.449 1.00 36.78 118 GLY A C 1
ATOM 988 O O . GLY A 1 118 ? -8.805 -2.360 -1.592 1.00 36.78 118 GLY A O 1
ATOM 989 N N . GLU A 1 119 ? -8.441 -2.329 0.617 1.00 39.12 119 GLU A N 1
ATOM 990 C CA . GLU A 1 119 ? -7.037 -1.911 0.539 1.00 39.12 119 GLU A CA 1
ATOM 991 C C . GLU A 1 119 ? -6.134 -3.158 0.486 1.00 39.12 119 GLU A C 1
ATOM 993 O O . GLU A 1 119 ? -5.340 -3.428 1.378 1.00 39.12 119 GLU A O 1
ATOM 998 N N . SER A 1 120 ? -6.287 -3.966 -0.567 1.00 43.47 120 SER A N 1
ATOM 999 C CA . SER A 1 120 ? -5.670 -5.297 -0.704 1.00 43.47 120 SER A CA 1
ATOM 1000 C C . SER A 1 120 ? -4.186 -5.301 -1.098 1.00 43.47 120 SER A C 1
ATOM 1002 O O . SER A 1 120 ? -3.602 -6.368 -1.262 1.00 43.47 120 SER A O 1
ATOM 1004 N N . ASN A 1 121 ? -3.548 -4.141 -1.264 1.00 41.56 121 ASN A N 1
ATOM 1005 C CA . ASN A 1 121 ? -2.222 -4.081 -1.889 1.00 41.56 121 ASN A CA 1
ATOM 1006 C C . ASN A 1 121 ? -1.051 -4.302 -0.912 1.00 41.56 121 ASN A C 1
ATOM 1008 O O . ASN A 1 121 ? 0.049 -4.597 -1.369 1.00 41.56 121 ASN A O 1
ATOM 1012 N N . GLU A 1 122 ? -1.264 -4.196 0.404 1.00 44.41 122 GLU A N 1
ATOM 1013 C CA . GLU A 1 122 ? -0.220 -4.487 1.407 1.00 44.41 122 GLU A CA 1
ATOM 1014 C C . GLU A 1 122 ? -0.257 -5.956 1.895 1.00 44.41 122 GLU A C 1
ATOM 1016 O O . GLU A 1 122 ? 0.747 -6.472 2.379 1.00 44.41 122 GLU A O 1
ATOM 1021 N N . LEU A 1 123 ? -1.370 -6.676 1.688 1.00 39.56 123 LEU A N 1
ATOM 1022 C CA . LEU A 1 123 ? -1.608 -8.013 2.261 1.00 39.56 123 LEU A CA 1
ATOM 1023 C C . LEU A 1 123 ? -0.995 -9.175 1.458 1.00 39.56 123 LEU A C 1
ATOM 1025 O O . LEU A 1 123 ? -0.754 -10.253 2.004 1.00 39.56 123 LEU A O 1
ATOM 1029 N N . GLY A 1 124 ? -0.732 -8.970 0.163 1.00 40.81 124 GLY A N 1
ATOM 1030 C CA . GLY A 1 124 ? -0.095 -9.982 -0.689 1.00 40.81 124 GLY A CA 1
ATOM 1031 C C . GLY A 1 124 ? 1.297 -10.382 -0.186 1.00 40.81 124 GLY A C 1
ATOM 1032 O O . GLY A 1 124 ? 1.645 -11.558 -0.212 1.00 40.81 124 GLY A O 1
ATOM 1033 N N . ASN A 1 125 ? 2.043 -9.421 0.367 1.00 41.03 125 ASN A N 1
ATOM 1034 C CA . ASN A 1 125 ? 3.398 -9.652 0.869 1.00 41.03 125 ASN A CA 1
ATOM 1035 C C . ASN A 1 125 ? 3.419 -10.249 2.281 1.00 41.03 125 ASN A C 1
ATOM 1037 O O . ASN A 1 125 ? 4.283 -11.067 2.578 1.00 41.03 125 ASN A O 1
ATOM 1041 N N . LEU A 1 126 ? 2.437 -9.937 3.135 1.00 36.25 126 LEU A N 1
ATOM 1042 C CA . LEU A 1 126 ? 2.337 -10.547 4.468 1.00 36.25 126 LEU A CA 1
ATOM 1043 C C . LEU A 1 126 ? 2.062 -12.053 4.389 1.00 36.25 126 LEU A C 1
ATOM 1045 O O . LEU A 1 126 ? 2.686 -12.821 5.114 1.00 36.25 126 LEU A O 1
ATOM 1049 N N . LYS A 1 127 ? 1.217 -12.509 3.455 1.00 38.25 127 LYS A N 1
ATOM 1050 C CA . LYS A 1 127 ? 0.996 -13.950 3.235 1.00 38.25 127 LYS A CA 1
ATOM 1051 C C . LYS A 1 127 ? 2.249 -14.683 2.761 1.00 38.25 127 LYS A C 1
ATOM 1053 O O . LYS A 1 127 ? 2.470 -15.815 3.182 1.00 38.25 127 LYS A O 1
ATOM 1058 N N . GLN A 1 128 ? 3.058 -14.050 1.913 1.00 40.84 128 GLN A N 1
ATOM 1059 C CA . GLN A 1 128 ? 4.306 -14.630 1.420 1.00 40.84 128 GLN A CA 1
ATOM 1060 C C . GLN A 1 128 ? 5.346 -14.738 2.547 1.00 40.84 128 GLN A C 1
ATOM 1062 O O . GLN A 1 128 ? 5.872 -15.823 2.785 1.00 40.84 128 GLN A O 1
ATOM 1067 N N . ILE A 1 129 ? 5.514 -13.677 3.341 1.00 39.06 129 ILE A N 1
ATOM 1068 C CA . ILE A 1 129 ? 6.409 -13.649 4.511 1.00 39.06 129 ILE A CA 1
ATOM 1069 C C . ILE A 1 129 ? 5.970 -14.661 5.589 1.00 39.06 129 ILE A C 1
ATOM 1071 O O . ILE A 1 129 ? 6.798 -15.370 6.159 1.00 39.06 129 ILE A O 1
ATOM 1075 N N . LEU A 1 130 ? 4.663 -14.790 5.841 1.00 37.38 130 LEU A N 1
ATOM 1076 C CA . LEU A 1 130 ? 4.114 -15.774 6.783 1.00 37.38 130 LEU A CA 1
ATOM 1077 C C . LEU A 1 130 ? 4.240 -17.218 6.268 1.00 37.38 130 LEU A C 1
ATOM 1079 O O . LEU A 1 130 ? 4.352 -18.146 7.070 1.00 37.38 130 LEU A O 1
ATOM 1083 N N . SER A 1 131 ? 4.252 -17.424 4.946 1.00 40.72 131 SER A N 1
ATOM 1084 C CA . SER A 1 131 ? 4.454 -18.748 4.344 1.00 40.72 131 SER A CA 1
ATOM 1085 C C . SER A 1 131 ? 5.909 -19.222 4.402 1.00 40.72 131 SER A C 1
ATOM 1087 O O . SER A 1 131 ? 6.145 -20.417 4.541 1.00 40.72 131 SER A O 1
ATOM 1089 N N . GLU A 1 132 ? 6.880 -18.305 4.385 1.00 41.50 132 GLU A N 1
ATOM 1090 C CA . GLU A 1 132 ? 8.310 -18.637 4.472 1.00 41.50 132 GLU A CA 1
ATOM 1091 C C . GLU A 1 132 ? 8.776 -18.945 5.909 1.00 41.50 132 GLU A C 1
ATOM 1093 O O . GLU A 1 132 ? 9.799 -19.600 6.103 1.00 41.50 132 GLU A O 1
ATOM 1098 N N . GLN A 1 133 ? 8.009 -18.530 6.926 1.00 38.19 133 GLN A N 1
ATOM 1099 C CA . GLN A 1 133 ? 8.299 -18.786 8.347 1.00 38.19 133 GLN A CA 1
ATOM 1100 C C . GLN A 1 133 ? 7.584 -20.027 8.914 1.00 38.19 133 GLN A C 1
ATOM 1102 O O . GLN A 1 133 ? 7.920 -20.484 10.009 1.00 38.19 133 GLN A O 1
ATOM 1107 N N . ARG A 1 134 ? 6.627 -20.619 8.185 1.00 33.47 134 ARG A N 1
ATOM 1108 C CA . ARG A 1 134 ? 5.984 -21.879 8.587 1.00 33.47 134 ARG A CA 1
ATOM 1109 C C . ARG A 1 134 ? 6.843 -23.060 8.145 1.00 33.47 134 ARG A C 1
ATOM 1111 O O . ARG A 1 134 ? 6.697 -23.585 7.048 1.00 33.47 134 ARG A O 1
ATOM 1118 N N . SER A 1 135 ? 7.728 -23.501 9.036 1.00 35.44 135 SER A N 1
ATOM 1119 C CA . SER A 1 135 ? 8.317 -24.838 8.956 1.00 35.44 135 SER A CA 1
ATOM 1120 C C . SER A 1 135 ? 7.202 -25.878 8.873 1.00 35.44 135 SER A C 1
ATOM 1122 O O . SER A 1 135 ? 6.299 -25.851 9.713 1.0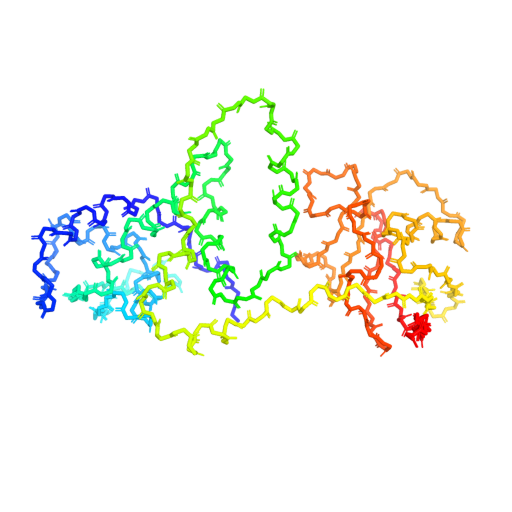0 35.44 135 SER A O 1
ATOM 1124 N N . ASP A 1 136 ? 7.308 -26.787 7.906 1.00 34.06 136 ASP A N 1
ATOM 1125 C CA . ASP A 1 136 ? 6.433 -27.939 7.701 1.00 34.06 136 ASP A CA 1
ATOM 1126 C C . ASP A 1 136 ? 6.110 -28.647 9.025 1.00 34.06 136 ASP A C 1
ATOM 1128 O O . ASP A 1 136 ? 6.879 -29.472 9.513 1.00 34.06 136 ASP A O 1
ATOM 1132 N N . ASN A 1 137 ? 4.965 -28.331 9.617 1.00 33.78 137 ASN A N 1
ATOM 1133 C CA . ASN A 1 137 ? 4.311 -29.184 10.591 1.00 33.78 137 ASN A CA 1
ATOM 1134 C C . ASN A 1 137 ? 2.820 -29.152 10.284 1.00 33.78 137 ASN A C 1
ATOM 1136 O O . ASN A 1 137 ? 2.175 -28.105 10.310 1.00 33.78 137 ASN A O 1
ATOM 1140 N N . GLU A 1 138 ? 2.317 -30.332 9.941 1.00 44.47 138 GLU A N 1
ATOM 1141 C CA . GLU A 1 138 ? 0.918 -30.645 9.705 1.00 44.47 138 GLU A CA 1
ATOM 1142 C C . GLU A 1 138 ? 0.042 -30.084 10.835 1.00 44.47 138 GLU A C 1
ATOM 1144 O O . GLU A 1 138 ? 0.024 -30.620 11.943 1.00 44.47 138 GLU A O 1
ATOM 1149 N N . ILE A 1 139 ? -0.726 -29.033 10.549 1.00 33.56 139 ILE A N 1
ATOM 1150 C CA . ILE A 1 139 ? -1.928 -28.710 11.316 1.00 33.56 139 ILE A CA 1
ATOM 1151 C C . ILE A 1 139 ? -3.092 -28.799 10.342 1.00 33.56 139 ILE A C 1
ATOM 1153 O O . ILE A 1 139 ? -3.318 -27.936 9.498 1.00 33.56 139 ILE A O 1
ATOM 1157 N N . ASN A 1 140 ? -3.787 -29.924 10.445 1.00 35.25 140 ASN A N 1
ATOM 1158 C CA . ASN A 1 140 ? -5.042 -30.214 9.780 1.00 35.25 140 ASN A CA 1
ATOM 1159 C C . ASN A 1 140 ? -6.188 -29.613 10.611 1.00 35.25 140 ASN A C 1
ATOM 1161 O O . ASN A 1 140 ? -7.043 -30.349 11.095 1.00 35.25 140 ASN A O 1
ATOM 1165 N N . ASP A 1 141 ? -6.156 -28.297 10.830 1.00 33.44 141 ASP A N 1
ATOM 1166 C CA . ASP A 1 141 ? -7.310 -27.567 11.345 1.00 33.44 141 ASP A CA 1
ATOM 1167 C C . ASP A 1 141 ? -7.997 -26.909 10.156 1.00 33.44 141 ASP A C 1
ATOM 1169 O O . ASP A 1 141 ? -7.411 -26.114 9.420 1.00 33.44 141 ASP A O 1
ATOM 1173 N N . GLU A 1 142 ? -9.254 -27.287 9.942 1.00 37.97 142 GLU A N 1
ATOM 1174 C CA . GLU A 1 142 ? -10.177 -26.577 9.069 1.00 37.97 142 GLU A CA 1
ATOM 1175 C C . GLU A 1 142 ? -10.361 -25.154 9.628 1.00 37.97 142 GLU A C 1
ATOM 1177 O O . GLU A 1 142 ? -11.328 -24.865 10.331 1.00 37.97 142 GLU A O 1
ATOM 1182 N N . GLU A 1 143 ? -9.420 -24.248 9.349 1.00 39.31 143 GLU A N 1
ATOM 1183 C CA . GLU A 1 143 ? -9.592 -22.814 9.567 1.00 39.31 143 GLU A CA 1
ATOM 1184 C C . GLU A 1 143 ? -10.733 -22.348 8.659 1.00 39.31 143 GLU A C 1
ATOM 1186 O O . GLU A 1 143 ? -10.573 -22.026 7.477 1.00 39.31 143 GLU A O 1
ATOM 1191 N N . VAL A 1 144 ? -11.943 -22.368 9.213 1.00 42.38 144 VAL A N 1
ATOM 1192 C CA . VAL A 1 144 ? -13.148 -21.848 8.577 1.00 42.38 144 VAL A CA 1
ATOM 1193 C C . VAL A 1 144 ? -12.959 -20.343 8.396 1.00 42.38 144 VAL A C 1
ATOM 1195 O O . VAL A 1 144 ? -13.242 -19.557 9.298 1.00 42.38 144 VAL A O 1
ATOM 1198 N N . SER A 1 145 ? -12.470 -19.951 7.217 1.00 44.22 145 SER A N 1
ATOM 1199 C CA . SER A 1 145 ? -12.229 -18.561 6.820 1.00 44.22 145 SER A CA 1
ATOM 1200 C C . SER A 1 145 ? -13.393 -17.650 7.220 1.00 44.22 145 SER A C 1
ATOM 1202 O O . SER A 1 145 ? -14.553 -17.966 6.940 1.00 44.22 145 SER A O 1
ATOM 1204 N N . PHE A 1 146 ? -13.093 -16.484 7.802 1.00 44.78 146 PHE A N 1
ATOM 1205 C CA . PHE A 1 146 ? -14.051 -15.412 8.114 1.00 44.78 146 PHE A CA 1
ATOM 1206 C C . PHE A 1 146 ? -15.060 -15.164 6.977 1.00 44.78 146 PHE A C 1
ATOM 1208 O O . PHE A 1 146 ? -16.263 -15.005 7.207 1.00 44.78 146 PHE A O 1
ATOM 1215 N N . PHE A 1 147 ? -14.585 -15.233 5.729 1.00 48.12 147 PHE A N 1
ATOM 1216 C CA . PHE A 1 147 ? -15.406 -15.052 4.536 1.00 48.12 147 PHE A CA 1
ATOM 1217 C C . PHE A 1 147 ? -16.483 -16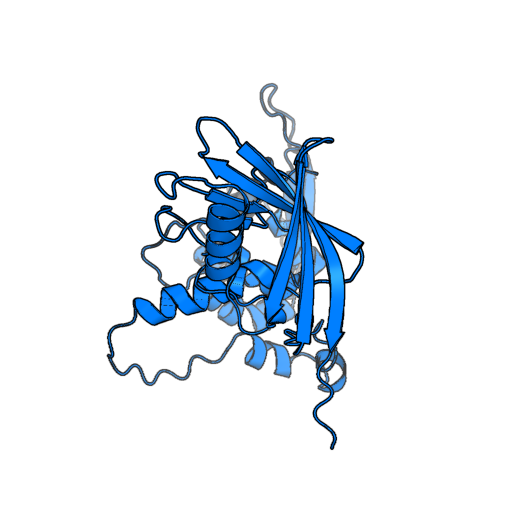.134 4.379 1.00 48.12 147 PHE A C 1
ATOM 1219 O O . PHE A 1 147 ? -17.618 -15.826 4.024 1.00 48.12 147 PHE A O 1
ATOM 1226 N N . SER A 1 148 ? -16.173 -17.391 4.706 1.00 52.03 148 SER A N 1
ATOM 1227 C CA . SER A 1 148 ? -17.141 -18.495 4.643 1.00 52.03 148 SER A CA 1
ATOM 1228 C C . SER A 1 148 ? -18.287 -18.326 5.649 1.00 52.03 148 SER A C 1
ATOM 1230 O O . SER A 1 148 ? -19.433 -18.659 5.349 1.00 52.03 148 SER A O 1
ATOM 1232 N N . ARG A 1 149 ? -18.017 -17.725 6.817 1.00 54.53 149 ARG A N 1
ATOM 1233 C CA . ARG A 1 149 ? -19.056 -17.428 7.815 1.00 54.53 149 ARG A CA 1
ATOM 1234 C C . ARG A 1 149 ? -19.927 -16.252 7.389 1.00 54.53 149 ARG A C 1
ATOM 1236 O O . ARG A 1 149 ? -21.149 -16.336 7.502 1.00 54.53 149 ARG A O 1
ATOM 1243 N N . LEU A 1 150 ? -19.324 -15.205 6.822 1.00 54.41 150 LEU A N 1
ATOM 1244 C CA . LEU A 1 150 ? -20.056 -14.087 6.219 1.00 54.41 150 LEU A CA 1
ATOM 1245 C C . LEU A 1 150 ? -20.933 -14.529 5.046 1.00 54.41 150 LEU A C 1
ATOM 1247 O O . LEU A 1 150 ? -22.026 -13.991 4.888 1.00 54.41 150 LEU A O 1
ATOM 1251 N N . GLN A 1 151 ? -20.498 -15.527 4.266 1.00 57.44 151 GLN A N 1
ATOM 1252 C CA . GLN A 1 151 ? -21.256 -16.001 3.108 1.00 57.44 151 GLN A CA 1
ATOM 1253 C C . GLN A 1 151 ? -22.672 -16.461 3.453 1.00 57.44 151 GLN A C 1
ATOM 1255 O O . GLN A 1 151 ? -23.605 -16.246 2.688 1.00 57.44 151 GLN A O 1
ATOM 1260 N N . SER A 1 152 ? -22.839 -17.052 4.634 1.00 56.44 152 SER A N 1
ATOM 1261 C CA . SER A 1 152 ? -24.140 -17.520 5.111 1.00 56.44 152 SER A CA 1
ATOM 1262 C C . SER A 1 152 ? -25.124 -16.395 5.466 1.00 56.44 152 SER A C 1
ATOM 1264 O O . SER A 1 152 ? -26.323 -16.646 5.580 1.00 56.44 152 SER A O 1
ATOM 1266 N N . LEU A 1 153 ? -24.633 -15.165 5.662 1.00 58.53 153 LEU A N 1
ATOM 1267 C CA . LEU A 1 153 ? -25.415 -14.042 6.190 1.00 58.53 153 LEU A CA 1
ATOM 1268 C C . LEU A 1 153 ? -26.031 -13.152 5.116 1.00 58.53 153 LEU A C 1
ATOM 1270 O O . LEU A 1 153 ? -26.902 -12.339 5.428 1.00 58.53 153 LEU A O 1
ATOM 1274 N N . PHE A 1 154 ? -25.606 -13.306 3.867 1.00 57.34 154 PHE A N 1
ATOM 1275 C CA . PHE A 1 154 ? -26.130 -12.539 2.751 1.00 57.34 154 PHE A CA 1
ATOM 1276 C C . PHE A 1 154 ? -26.639 -13.493 1.668 1.00 57.34 154 PHE A C 1
ATOM 1278 O O . PHE A 1 154 ? -26.102 -14.592 1.507 1.00 57.34 154 PHE A O 1
ATOM 1285 N N . PRO A 1 155 ? -27.667 -13.098 0.902 1.00 54.81 155 PRO A N 1
ATOM 1286 C CA . PRO A 1 155 ? -28.018 -13.787 -0.329 1.00 54.81 155 PRO A CA 1
ATOM 1287 C C . PRO A 1 155 ? -26.761 -14.008 -1.192 1.00 54.81 155 PRO A C 1
ATOM 1289 O O . PRO A 1 155 ? -25.939 -13.092 -1.291 1.00 54.81 155 PRO A O 1
ATOM 1292 N N . PRO A 1 156 ? -26.603 -15.169 -1.860 1.00 54.41 156 PRO A N 1
ATOM 1293 C CA . PRO A 1 156 ? -25.436 -15.443 -2.709 1.00 54.41 156 PRO A CA 1
ATOM 1294 C C . PRO A 1 156 ? -25.172 -14.336 -3.744 1.00 54.41 156 PRO A C 1
ATOM 1296 O O . PRO A 1 156 ? -24.035 -14.054 -4.111 1.00 54.41 156 PRO A O 1
ATOM 1299 N N . GLU A 1 157 ? -26.246 -13.680 -4.184 1.00 49.38 157 GLU A N 1
ATOM 1300 C CA . GLU A 1 157 ? -26.251 -12.583 -5.148 1.00 49.38 157 GLU A CA 1
ATOM 1301 C C . GLU A 1 157 ? -25.626 -11.289 -4.593 1.00 49.38 157 GLU A C 1
ATOM 1303 O O . GLU A 1 157 ? -24.965 -10.566 -5.339 1.00 49.38 157 GLU A O 1
ATOM 1308 N N . ASP A 1 158 ? -25.751 -11.019 -3.291 1.00 49.06 158 ASP A N 1
ATOM 1309 C CA . ASP A 1 158 ? -25.224 -9.803 -2.652 1.00 49.06 158 ASP A CA 1
ATOM 1310 C C . ASP A 1 158 ? -23.710 -9.892 -2.399 1.00 49.06 158 ASP A C 1
ATOM 1312 O O . ASP A 1 158 ? -23.006 -8.885 -2.455 1.00 49.06 158 ASP A O 1
ATOM 1316 N N . LEU A 1 159 ? -23.186 -11.106 -2.206 1.00 48.69 159 LEU A N 1
ATOM 1317 C CA . LEU A 1 159 ? -21.751 -11.378 -2.026 1.00 48.69 159 LEU A CA 1
ATOM 1318 C C . LEU A 1 159 ? -20.999 -11.613 -3.335 1.00 48.69 159 LEU A C 1
ATOM 1320 O O . LEU A 1 159 ? -19.771 -11.597 -3.344 1.00 48.69 159 LEU A O 1
ATOM 1324 N N . SER A 1 160 ? -21.718 -11.799 -4.445 1.00 42.53 160 SER A N 1
ATOM 1325 C CA . SER A 1 160 ? -21.121 -11.817 -5.789 1.00 42.53 160 SER A CA 1
ATOM 1326 C C . SER A 1 160 ? -20.513 -10.462 -6.177 1.00 42.53 160 SER A C 1
ATOM 1328 O O . SER A 1 160 ? -19.687 -10.379 -7.083 1.00 42.53 160 SER A O 1
ATOM 1330 N N . LYS A 1 161 ? -20.901 -9.408 -5.448 1.00 40.84 161 LYS A N 1
ATOM 1331 C CA . LYS A 1 161 ? -20.270 -8.092 -5.431 1.00 40.84 161 LYS A CA 1
ATOM 1332 C C . LYS A 1 161 ? -19.448 -7.920 -4.157 1.00 40.84 161 LYS A C 1
ATOM 1334 O O . LYS A 1 161 ? -19.531 -6.880 -3.502 1.00 40.84 161 LYS A O 1
ATOM 1339 N N . SER A 1 162 ? -18.622 -8.903 -3.790 1.00 39.22 162 SER A N 1
ATOM 1340 C CA . SER A 1 162 ? -17.389 -8.514 -3.111 1.00 39.22 162 SER A CA 1
ATOM 1341 C C . SER A 1 162 ? -16.770 -7.441 -4.005 1.00 39.22 162 SER A C 1
ATOM 1343 O O . SER A 1 162 ? -16.789 -7.576 -5.232 1.00 39.22 162 SER A O 1
ATOM 1345 N N . TYR A 1 163 ? -16.343 -6.310 -3.441 1.00 35.78 163 TYR A N 1
ATOM 1346 C CA . TYR A 1 163 ? -15.439 -5.451 -4.191 1.00 35.78 163 TYR A CA 1
ATOM 1347 C C . TYR A 1 163 ? -14.267 -6.357 -4.515 1.00 35.78 163 TYR A C 1
ATOM 1349 O O . TYR A 1 163 ? -13.478 -6.698 -3.637 1.00 35.78 163 TYR A O 1
ATOM 1357 N N . VAL A 1 164 ? -14.287 -6.858 -5.747 1.00 35.44 164 VAL A N 1
ATOM 1358 C CA . VAL A 1 164 ? -13.246 -7.652 -6.351 1.00 35.44 164 VAL A CA 1
ATOM 1359 C C . VAL A 1 164 ? -11.984 -6.904 -5.976 1.00 35.44 164 VAL A C 1
ATOM 1361 O O . VAL A 1 164 ? -11.855 -5.721 -6.317 1.00 35.44 164 VAL A O 1
ATOM 1364 N N . SER A 1 165 ? -11.134 -7.559 -5.171 1.00 37.44 165 SER A N 1
ATOM 1365 C CA . SER A 1 165 ? -9.701 -7.276 -5.103 1.00 37.44 165 SER A CA 1
ATOM 1366 C C . SER A 1 165 ? -9.348 -6.714 -6.460 1.00 37.44 165 SER A C 1
ATOM 1368 O O . SER A 1 165 ? -9.623 -7.443 -7.413 1.00 37.44 165 SER A O 1
ATOM 1370 N N . ARG A 1 166 ? -8.939 -5.436 -6.577 1.00 36.47 166 ARG A N 1
ATOM 1371 C CA . ARG A 1 166 ? -8.555 -4.831 -7.871 1.00 36.47 166 ARG A CA 1
ATOM 1372 C C . ARG A 1 166 ? -7.912 -5.949 -8.663 1.00 36.47 166 ARG A C 1
ATOM 1374 O O . ARG A 1 166 ? -6.899 -6.423 -8.162 1.00 36.47 166 ARG A O 1
ATOM 1381 N N . GLU A 1 167 ? -8.600 -6.466 -9.692 1.00 42.53 167 GLU A N 1
ATOM 1382 C CA . GLU A 1 167 ? -8.274 -7.802 -10.202 1.00 42.53 167 GLU A CA 1
ATOM 1383 C C . GLU A 1 167 ? -6.760 -7.824 -10.371 1.00 42.53 167 GLU A C 1
ATOM 1385 O O . GLU A 1 167 ? -6.233 -6.892 -10.990 1.00 42.53 167 GLU A O 1
ATOM 1390 N N . ASP A 1 168 ? -6.064 -8.762 -9.714 1.00 49.28 168 ASP A N 1
ATOM 1391 C CA . ASP A 1 168 ? -4.616 -8.952 -9.846 1.00 49.28 168 ASP A CA 1
ATOM 1392 C C . ASP A 1 168 ? -4.359 -9.472 -11.266 1.00 49.28 168 ASP A C 1
ATOM 1394 O O . ASP A 1 168 ? -3.940 -10.601 -11.516 1.00 49.28 168 ASP A O 1
ATOM 1398 N N . ASN A 1 169 ? -4.733 -8.644 -12.233 1.00 65.38 169 ASN A N 1
ATOM 1399 C CA . ASN A 1 169 ? -4.723 -8.899 -13.641 1.00 65.38 169 ASN A CA 1
ATOM 1400 C C . ASN A 1 169 ? -3.289 -8.687 -14.036 1.00 65.38 169 ASN A C 1
ATOM 1402 O O . ASN A 1 169 ? -2.854 -7.578 -14.335 1.00 65.38 169 ASN A O 1
ATOM 1406 N N . TYR A 1 170 ? -2.550 -9.783 -14.009 1.00 79.19 170 TYR A N 1
ATOM 1407 C CA . TYR A 1 170 ? -1.262 -9.838 -14.648 1.00 79.19 170 TYR A CA 1
ATOM 1408 C C . TYR A 1 170 ? -1.401 -9.350 -16.098 1.00 79.19 170 TYR A C 1
ATOM 1410 O O . TYR A 1 170 ? -2.002 -10.018 -16.944 1.00 79.19 170 TYR A O 1
ATOM 1418 N N . VAL A 1 171 ? -0.855 -8.172 -16.396 1.00 85.50 171 VAL A N 1
ATOM 1419 C CA . VAL A 1 171 ? -0.866 -7.618 -17.750 1.00 85.50 171 VAL A CA 1
ATOM 1420 C C . VAL A 1 171 ? 0.385 -8.112 -18.473 1.00 85.50 171 VAL A C 1
ATOM 1422 O O . VAL A 1 171 ? 1.490 -7.604 -18.287 1.00 85.50 171 VAL A O 1
ATOM 1425 N N . ALA A 1 172 ? 0.209 -9.149 -19.294 1.00 89.06 172 ALA A N 1
ATOM 1426 C CA . ALA A 1 172 ? 1.276 -9.703 -20.118 1.00 89.06 172 ALA A CA 1
ATOM 1427 C C . ALA A 1 172 ? 1.667 -8.720 -21.229 1.00 89.06 172 ALA A C 1
ATOM 1429 O O . ALA A 1 172 ? 0.825 -8.286 -22.019 1.00 89.06 172 ALA A O 1
ATOM 1430 N N . GLY A 1 173 ? 2.950 -8.381 -21.333 1.00 92.50 173 GLY A N 1
ATOM 1431 C CA . GLY A 1 173 ? 3.366 -7.368 -22.292 1.00 92.50 173 GLY A CA 1
ATOM 1432 C C . GLY A 1 173 ? 4.801 -6.897 -22.156 1.00 92.50 173 GLY A C 1
ATOM 1433 O O . GLY A 1 173 ? 5.550 -7.331 -21.283 1.00 92.50 173 GLY A O 1
ATOM 1434 N N . ARG A 1 174 ? 5.168 -5.963 -23.031 1.00 97.19 174 ARG A N 1
ATOM 1435 C CA . ARG A 1 174 ? 6.399 -5.178 -22.914 1.00 97.19 174 ARG A CA 1
ATOM 1436 C C . ARG A 1 174 ? 6.071 -3.768 -22.459 1.00 97.19 174 ARG A C 1
ATOM 1438 O O . ARG A 1 174 ? 5.161 -3.126 -22.986 1.00 97.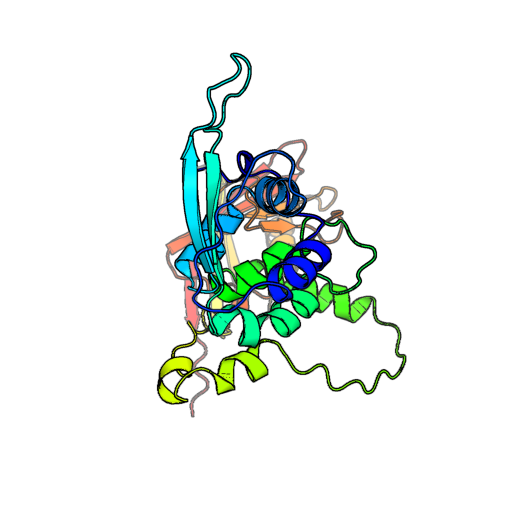19 174 ARG A O 1
ATOM 1445 N N . TYR A 1 175 ? 6.836 -3.285 -21.497 1.00 97.62 175 TYR A N 1
ATOM 1446 C CA . TYR A 1 175 ? 6.662 -1.993 -20.862 1.00 97.62 175 TYR A CA 1
ATOM 1447 C C . TYR A 1 175 ? 7.823 -1.096 -21.241 1.00 97.62 175 TYR A C 1
ATOM 1449 O O . TYR A 1 175 ? 8.982 -1.467 -21.068 1.00 97.62 175 TYR A O 1
ATOM 1457 N N . LEU A 1 176 ? 7.505 0.095 -21.736 1.00 98.25 176 LEU A N 1
ATOM 1458 C CA . LEU A 1 176 ? 8.492 1.112 -22.054 1.00 98.25 176 LEU A CA 1
ATOM 1459 C C . LEU A 1 176 ? 8.425 2.219 -21.007 1.00 98.25 176 LEU A C 1
ATOM 1461 O O . LEU A 1 176 ? 7.420 2.926 -20.904 1.00 98.25 176 LEU A O 1
ATOM 1465 N N . PHE A 1 177 ? 9.514 2.391 -20.272 1.00 98.56 177 PHE A N 1
ATOM 1466 C CA . PHE A 1 177 ? 9.649 3.382 -19.217 1.00 98.56 177 PHE A CA 1
ATOM 1467 C C . PHE A 1 177 ? 10.608 4.484 -19.631 1.00 98.56 177 PHE A C 1
ATOM 1469 O O . PHE A 1 177 ? 11.677 4.217 -20.180 1.00 98.56 177 PHE A O 1
ATOM 1476 N N . LYS A 1 178 ? 10.273 5.728 -19.303 1.00 98.50 178 LYS A N 1
ATOM 1477 C CA . LYS A 1 178 ? 11.230 6.830 -19.296 1.00 98.50 178 LYS A CA 1
ATOM 1478 C C . LYS A 1 178 ? 11.681 7.074 -17.869 1.00 98.50 178 LYS A C 1
ATOM 1480 O O . LYS A 1 178 ? 10.882 7.479 -17.038 1.00 98.50 178 LYS A O 1
ATOM 1485 N N . VAL A 1 179 ? 12.966 6.891 -17.613 1.00 98.62 179 VAL A N 1
ATOM 1486 C CA . VAL A 1 179 ? 13.596 7.152 -16.320 1.00 98.62 179 VAL A CA 1
ATOM 1487 C C . VAL A 1 179 ? 14.308 8.496 -16.410 1.00 98.62 179 VAL A C 1
ATOM 1489 O O . VAL A 1 179 ? 15.177 8.682 -17.262 1.00 98.62 179 VAL A O 1
ATOM 1492 N N . THR A 1 180 ? 13.929 9.456 -15.575 1.00 98.56 180 THR A N 1
ATOM 1493 C CA . THR A 1 180 ? 14.430 10.834 -15.608 1.00 98.56 180 THR A CA 1
ATOM 1494 C C . THR A 1 180 ? 15.105 11.170 -14.286 1.00 98.56 180 THR A C 1
ATOM 1496 O O . THR A 1 180 ? 14.430 11.317 -13.274 1.00 98.56 180 THR A O 1
ATOM 1499 N N . LEU A 1 181 ? 16.426 11.352 -14.314 1.00 97.44 181 LEU A N 1
ATOM 1500 C CA . LEU A 1 181 ? 17.202 11.826 -13.162 1.00 97.44 181 LEU A CA 1
ATOM 1501 C C . LEU A 1 181 ? 17.051 13.343 -12.986 1.00 97.44 181 LEU A C 1
ATOM 1503 O O . LEU A 1 181 ? 16.936 13.868 -11.889 1.00 97.44 181 LEU A O 1
ATOM 1507 N N . ASN A 1 182 ? 17.078 14.085 -14.095 1.00 93.69 182 ASN A N 1
ATOM 1508 C CA . ASN A 1 182 ? 16.871 15.531 -14.100 1.00 93.69 182 ASN A CA 1
ATOM 1509 C C . ASN A 1 182 ? 16.481 16.013 -15.504 1.00 93.69 182 ASN A C 1
ATOM 1511 O O . ASN A 1 182 ? 16.473 15.249 -16.468 1.00 93.69 182 ASN A O 1
ATOM 1515 N N . LYS A 1 183 ? 16.218 17.317 -15.654 1.00 89.81 183 LYS A N 1
ATOM 1516 C CA . LYS A 1 183 ? 15.778 17.932 -16.924 1.00 89.81 183 LYS A CA 1
ATOM 1517 C C . LYS A 1 183 ? 16.699 17.673 -18.128 1.00 89.81 183 LYS A C 1
ATOM 1519 O O . LYS A 1 183 ? 16.266 17.883 -19.256 1.00 89.81 183 LYS A O 1
ATOM 1524 N N . ARG A 1 184 ? 17.961 17.292 -17.908 1.00 93.31 184 ARG A N 1
ATOM 1525 C CA . ARG A 1 184 ? 18.963 17.064 -18.962 1.00 93.31 184 ARG A CA 1
ATOM 1526 C C . ARG A 1 184 ? 19.343 15.594 -19.131 1.00 93.31 184 ARG A C 1
ATOM 1528 O O . ARG A 1 184 ? 20.008 15.274 -20.109 1.00 93.31 184 ARG A O 1
ATOM 1535 N N . CYS A 1 185 ? 18.945 14.721 -18.207 1.00 96.19 185 CYS A N 1
ATOM 1536 C CA . CYS A 1 185 ? 19.335 13.319 -18.207 1.00 96.19 185 CYS A CA 1
ATOM 1537 C C . CYS A 1 185 ? 18.109 12.425 -18.024 1.00 96.19 185 CYS A C 1
ATOM 1539 O O . CYS A 1 185 ? 17.524 12.350 -16.940 1.00 96.19 185 CYS A O 1
ATOM 1541 N N . SER A 1 186 ? 17.742 11.735 -19.102 1.00 97.56 186 SER A N 1
ATOM 1542 C CA . SER A 1 186 ? 16.738 10.679 -19.081 1.00 97.56 186 SER A CA 1
ATOM 1543 C C . SER A 1 186 ? 17.169 9.513 -19.958 1.00 97.56 186 SER A C 1
ATOM 1545 O O . SER A 1 186 ? 17.775 9.723 -21.012 1.00 97.56 186 SER A O 1
ATOM 1547 N N . LYS A 1 187 ? 16.799 8.302 -19.559 1.00 97.81 187 LYS A N 1
ATOM 1548 C CA . LYS A 1 187 ? 17.006 7.062 -20.307 1.00 97.81 187 LYS A CA 1
ATOM 1549 C C . LYS A 1 187 ? 15.657 6.400 -20.545 1.00 97.81 187 LYS A C 1
ATOM 1551 O O . LYS A 1 187 ? 14.708 6.632 -19.802 1.00 97.81 187 LYS A O 1
ATOM 1556 N N . THR A 1 188 ? 15.562 5.616 -21.609 1.00 97.81 188 THR A N 1
ATOM 1557 C CA . THR A 1 188 ? 14.384 4.783 -21.862 1.00 97.81 188 THR A CA 1
ATOM 1558 C C . THR A 1 188 ? 14.778 3.335 -21.621 1.00 97.81 188 THR A C 1
ATOM 1560 O O . THR A 1 188 ? 15.822 2.912 -22.111 1.00 97.81 188 THR A O 1
ATOM 1563 N N . VAL A 1 189 ? 13.970 2.614 -20.851 1.00 97.25 189 VAL A N 1
ATOM 1564 C CA . VAL A 1 189 ? 14.192 1.215 -20.477 1.00 97.25 189 VAL A CA 1
ATOM 1565 C C . VAL A 1 189 ? 12.975 0.413 -20.925 1.00 97.25 189 VAL A C 1
ATOM 1567 O O . VAL A 1 189 ? 11.842 0.847 -20.717 1.00 97.25 189 VAL A O 1
ATOM 1570 N N . GLU A 1 190 ? 13.210 -0.729 -21.562 1.00 97.69 190 GLU A N 1
ATOM 1571 C CA . GLU A 1 190 ? 12.165 -1.686 -21.930 1.00 97.69 190 GLU A CA 1
ATOM 1572 C C . GLU A 1 190 ? 12.277 -2.918 -21.027 1.00 97.69 190 GLU A C 1
ATOM 1574 O O . GLU A 1 190 ? 13.372 -3.451 -20.861 1.00 97.69 190 GLU A O 1
ATOM 1579 N N . LEU A 1 191 ? 11.158 -3.358 -20.451 1.00 97.38 191 LEU A N 1
ATOM 1580 C CA . LEU A 1 191 ? 11.073 -4.558 -19.613 1.00 97.38 191 LEU A CA 1
ATOM 1581 C C . LEU A 1 191 ? 9.888 -5.431 -20.027 1.00 97.38 191 LEU A C 1
ATOM 1583 O O . LEU A 1 191 ? 8.869 -4.938 -20.514 1.00 97.38 191 LEU A O 1
ATOM 1587 N N . SER A 1 192 ? 10.013 -6.735 -19.801 1.00 97.00 192 SER A N 1
ATOM 1588 C CA . SER A 1 192 ? 8.906 -7.688 -19.879 1.00 97.00 192 SER A CA 1
ATOM 1589 C C . SER A 1 192 ? 8.009 -7.569 -18.645 1.00 97.00 192 SER A C 1
ATOM 1591 O O . SER A 1 192 ? 8.475 -7.258 -17.550 1.00 97.00 192 SER A O 1
ATOM 1593 N N . SER A 1 193 ? 6.732 -7.919 -18.786 1.00 93.50 193 SER A N 1
ATOM 1594 C CA . SER A 1 193 ? 5.799 -8.118 -17.672 1.00 93.50 193 SER A CA 1
ATOM 1595 C C . SER A 1 193 ? 6.294 -9.137 -16.637 1.00 93.50 193 SER A C 1
ATOM 1597 O O . SER A 1 193 ? 5.833 -9.126 -15.500 1.00 93.50 193 SER A O 1
ATOM 1599 N N . THR A 1 194 ? 7.200 -10.043 -17.020 1.00 94.19 194 THR A N 1
ATOM 1600 C CA . THR A 1 194 ? 7.816 -11.052 -16.137 1.00 94.19 194 THR A CA 1
ATOM 1601 C C . THR A 1 194 ? 9.030 -10.539 -15.367 1.00 94.19 194 THR A C 1
ATOM 1603 O O . THR A 1 194 ? 9.503 -11.242 -14.482 1.00 94.19 194 THR A O 1
ATOM 1606 N N . ASN A 1 195 ? 9.573 -9.371 -15.718 1.00 97.81 195 ASN A N 1
ATOM 1607 C CA . ASN A 1 195 ? 10.687 -8.792 -14.974 1.00 97.81 195 ASN A CA 1
ATOM 1608 C C . ASN A 1 195 ? 10.219 -8.285 -13.613 1.00 97.81 195 ASN A C 1
ATOM 1610 O O . ASN A 1 195 ? 9.091 -7.816 -13.483 1.00 97.81 195 ASN A O 1
ATOM 1614 N N . THR A 1 196 ? 11.094 -8.356 -12.617 1.00 97.06 196 THR A N 1
ATOM 1615 C CA . THR A 1 196 ? 10.852 -7.824 -11.269 1.00 97.06 196 THR A CA 1
ATOM 1616 C C . THR A 1 196 ? 11.160 -6.328 -11.175 1.00 97.06 196 THR A C 1
ATOM 1618 O O . THR A 1 196 ? 11.791 -5.748 -12.065 1.00 97.06 196 THR A O 1
ATOM 1621 N N . LEU A 1 197 ? 10.764 -5.675 -10.078 1.00 97.94 197 LEU A N 1
ATOM 1622 C CA . LEU A 1 197 ? 11.297 -4.342 -9.766 1.00 97.94 197 LEU A CA 1
ATOM 1623 C C . LEU A 1 197 ? 12.802 -4.381 -9.451 1.00 97.94 197 LEU A C 1
ATOM 1625 O O . LEU A 1 197 ? 13.486 -3.392 -9.707 1.00 97.94 197 LEU A O 1
ATOM 1629 N N . LEU A 1 198 ? 13.338 -5.512 -8.974 1.00 98.00 198 LEU A N 1
ATOM 1630 C CA . LEU A 1 198 ? 14.784 -5.721 -8.842 1.00 98.00 198 LEU A CA 1
ATOM 1631 C C . LEU A 1 198 ? 15.478 -5.695 -10.215 1.00 98.00 198 LEU A C 1
ATOM 1633 O O . LEU A 1 198 ? 16.494 -5.022 -10.379 1.00 98.00 198 LEU A O 1
ATOM 1637 N N . ASP A 1 199 ? 14.905 -6.351 -11.228 1.00 98.38 199 ASP A N 1
ATOM 1638 C CA . ASP A 1 199 ? 15.414 -6.261 -12.604 1.00 98.38 199 ASP A CA 1
ATOM 1639 C C . ASP A 1 199 ? 15.379 -4.816 -13.110 1.00 98.38 199 ASP A C 1
ATOM 1641 O O . ASP A 1 199 ? 16.324 -4.353 -13.752 1.00 98.38 199 ASP A O 1
ATOM 1645 N N . PHE A 1 200 ? 14.313 -4.074 -12.790 1.00 98.56 200 PHE A N 1
ATOM 1646 C CA . PHE A 1 200 ? 14.222 -2.669 -13.166 1.00 98.56 200 PHE A CA 1
ATOM 1647 C C . PHE A 1 200 ? 15.301 -1.826 -12.475 1.00 98.56 200 PHE A C 1
ATOM 1649 O O . PHE A 1 200 ? 15.977 -1.033 -13.132 1.00 98.56 200 PHE A O 1
ATOM 1656 N N . HIS A 1 201 ? 15.521 -2.035 -11.177 1.00 98.38 201 HIS A N 1
ATOM 1657 C CA . HIS A 1 201 ? 16.627 -1.425 -10.447 1.00 98.38 201 HIS A CA 1
ATOM 1658 C C . HIS A 1 201 ? 17.967 -1.701 -11.151 1.00 98.38 201 HIS A C 1
ATOM 1660 O O . HIS A 1 201 ? 18.673 -0.751 -11.491 1.00 98.38 201 HIS A O 1
ATOM 1666 N N . ASN A 1 202 ? 18.265 -2.960 -11.485 1.00 98.00 202 ASN A N 1
ATOM 1667 C CA . ASN A 1 202 ? 19.499 -3.344 -12.177 1.00 98.00 202 ASN A CA 1
ATOM 1668 C C . ASN A 1 202 ? 19.649 -2.634 -13.535 1.00 98.00 202 ASN A C 1
ATOM 1670 O O . ASN A 1 202 ? 20.726 -2.134 -13.873 1.00 98.00 202 ASN A O 1
ATOM 1674 N N . CYS A 1 203 ? 18.562 -2.522 -14.305 1.00 97.94 203 CYS A N 1
ATOM 1675 C CA . CYS A 1 203 ? 18.562 -1.772 -15.561 1.00 97.94 203 CYS A CA 1
ATOM 1676 C C . CYS A 1 203 ? 18.842 -0.277 -15.356 1.00 97.94 203 CYS A C 1
ATOM 1678 O O . CYS A 1 203 ? 19.550 0.322 -16.166 1.00 97.94 203 CYS A O 1
ATOM 1680 N N . ILE A 1 204 ? 18.309 0.340 -14.297 1.00 98.06 204 ILE A N 1
ATOM 1681 C CA . ILE A 1 204 ? 18.578 1.748 -13.971 1.00 98.06 204 ILE A CA 1
ATOM 1682 C C . ILE A 1 204 ? 20.042 1.925 -13.559 1.00 98.06 204 ILE A C 1
ATOM 1684 O O . ILE A 1 204 ? 20.702 2.817 -14.094 1.00 98.06 204 ILE A O 1
ATOM 1688 N N . GLN A 1 205 ? 20.566 1.061 -12.683 1.00 97.62 205 GLN A N 1
ATOM 1689 C CA . GLN A 1 205 ? 21.973 1.083 -12.266 1.00 97.62 205 GLN A CA 1
ATOM 1690 C C . GLN A 1 205 ? 22.901 1.057 -13.485 1.00 97.62 205 GLN A C 1
ATOM 1692 O O . GLN A 1 205 ? 23.751 1.934 -13.647 1.00 97.62 205 GLN A O 1
ATOM 1697 N N . GLN A 1 206 ? 22.662 0.123 -14.412 1.00 97.06 206 GLN A N 1
ATOM 1698 C CA . GLN A 1 206 ? 23.437 0.012 -15.645 1.00 97.06 206 GLN A CA 1
ATOM 1699 C C . GLN A 1 206 ? 23.263 1.231 -16.567 1.00 97.06 206 GLN A C 1
ATOM 1701 O O . GLN A 1 206 ? 24.239 1.729 -17.125 1.00 97.06 206 GLN A O 1
ATOM 1706 N N . ALA A 1 207 ? 22.035 1.727 -16.750 1.00 96.44 207 ALA A N 1
ATOM 1707 C CA . ALA A 1 207 ? 21.744 2.815 -17.687 1.00 96.44 207 ALA A CA 1
ATOM 1708 C C . ALA A 1 207 ? 22.313 4.177 -17.253 1.00 96.44 207 ALA A C 1
ATOM 1710 O O . ALA A 1 207 ? 22.522 5.052 -18.105 1.00 96.44 207 ALA A O 1
ATOM 1711 N N . PHE A 1 208 ? 22.525 4.361 -15.949 1.00 96.44 208 PHE A N 1
ATOM 1712 C CA . PHE A 1 208 ? 23.051 5.585 -15.346 1.00 96.44 208 PHE A CA 1
ATOM 1713 C C . PHE A 1 208 ? 24.459 5.423 -14.753 1.00 96.44 208 PHE A C 1
ATOM 1715 O O . PHE A 1 208 ? 24.955 6.382 -14.169 1.00 96.44 208 PHE A O 1
ATOM 1722 N N . GLU A 1 209 ? 25.104 4.266 -14.955 1.00 96.06 209 GLU A N 1
ATOM 1723 C CA . GLU A 1 209 ? 26.471 3.965 -14.492 1.00 96.06 209 GLU A CA 1
ATOM 1724 C C . GLU A 1 209 ? 26.648 4.194 -12.980 1.00 96.06 209 GLU A C 1
ATOM 1726 O O . GLU A 1 209 ? 27.614 4.804 -12.521 1.00 96.06 209 GLU A O 1
ATOM 1731 N N . LEU A 1 210 ? 25.668 3.728 -12.207 1.00 93.75 210 LEU A N 1
ATOM 1732 C CA . LEU A 1 210 ? 25.669 3.788 -10.748 1.00 93.75 210 LEU A CA 1
ATOM 1733 C C . LEU A 1 210 ? 26.362 2.550 -10.148 1.00 93.75 210 LEU A C 1
ATOM 1735 O O . LEU A 1 210 ? 26.545 1.535 -10.824 1.00 93.75 210 LEU A O 1
ATOM 1739 N N . ASN A 1 211 ? 26.719 2.640 -8.866 1.00 92.19 211 ASN A N 1
ATOM 1740 C CA . ASN A 1 211 ? 27.168 1.498 -8.073 1.00 92.19 211 ASN A CA 1
ATOM 1741 C C . ASN A 1 211 ? 26.005 1.019 -7.203 1.00 92.19 211 ASN A C 1
ATOM 1743 O O . ASN A 1 211 ? 25.398 1.831 -6.515 1.00 92.19 211 ASN A O 1
ATOM 1747 N N . ASP A 1 212 ? 25.720 -0.280 -7.195 1.00 92.31 212 ASP A N 1
ATOM 1748 C CA . ASP A 1 212 ? 24.676 -0.863 -6.345 1.00 92.31 212 ASP A CA 1
ATOM 1749 C C . ASP A 1 212 ? 25.209 -1.156 -4.929 1.00 92.31 212 ASP A C 1
ATOM 1751 O O . ASP A 1 212 ? 25.375 -2.300 -4.511 1.00 92.31 212 ASP A O 1
ATOM 1755 N N . ASP A 1 213 ? 25.598 -0.097 -4.219 1.00 93.25 213 ASP A N 1
ATOM 1756 C CA . ASP A 1 213 ? 26.205 -0.145 -2.882 1.00 93.25 213 ASP A CA 1
ATOM 1757 C C . ASP A 1 213 ? 25.358 0.549 -1.798 1.00 93.25 213 ASP A C 1
ATOM 1759 O O . ASP A 1 213 ? 25.788 0.661 -0.649 1.00 93.25 213 ASP A O 1
ATOM 1763 N N . HIS A 1 214 ? 24.141 0.986 -2.140 1.00 95.69 214 HIS A N 1
ATOM 1764 C CA . HIS A 1 214 ? 23.225 1.682 -1.234 1.00 95.69 214 HIS A CA 1
ATOM 1765 C C . HIS A 1 214 ? 21.794 1.134 -1.309 1.00 95.69 214 HIS A C 1
ATOM 1767 O O . HIS A 1 214 ? 21.369 0.567 -2.313 1.00 95.69 214 HIS A O 1
ATOM 1773 N N . LEU A 1 215 ? 21.015 1.370 -0.248 1.00 96.56 215 LEU A N 1
ATOM 1774 C CA . LEU A 1 215 ? 19.586 1.048 -0.215 1.00 96.56 215 LEU A CA 1
ATOM 1775 C C . LEU A 1 215 ? 18.767 1.937 -1.159 1.00 96.56 215 LEU A C 1
ATOM 1777 O O . LEU A 1 215 ? 19.163 3.053 -1.511 1.00 96.56 215 LEU A O 1
ATOM 1781 N N . TYR A 1 216 ? 17.605 1.421 -1.551 1.00 98.19 216 TYR A N 1
ATOM 1782 C CA . TYR A 1 216 ? 16.707 2.050 -2.509 1.00 98.19 216 TYR A CA 1
ATOM 1783 C C . TYR A 1 216 ? 15.260 1.586 -2.330 1.00 98.19 216 TYR A C 1
ATOM 1785 O O . TYR A 1 216 ? 14.999 0.562 -1.699 1.00 98.19 216 TYR A O 1
ATOM 1793 N N . ALA A 1 217 ? 14.324 2.329 -2.921 1.00 97.38 217 ALA A N 1
ATOM 1794 C CA . ALA A 1 217 ? 12.909 1.969 -2.965 1.00 97.38 217 ALA A CA 1
ATOM 1795 C C . ALA A 1 217 ? 12.196 2.554 -4.195 1.00 97.38 217 ALA A C 1
ATOM 1797 O O . ALA A 1 217 ? 12.568 3.616 -4.702 1.00 97.38 217 ALA A O 1
ATOM 1798 N N . PHE A 1 218 ? 11.130 1.889 -4.644 1.00 98.25 218 PHE A N 1
ATOM 1799 C CA . PHE A 1 218 ? 10.180 2.415 -5.629 1.00 98.25 218 PHE A CA 1
ATOM 1800 C C . PHE A 1 218 ? 8.901 2.868 -4.925 1.00 98.25 218 PHE A C 1
ATOM 1802 O O . PHE A 1 218 ? 8.245 2.049 -4.299 1.00 98.25 218 PHE A O 1
ATOM 1809 N N . TYR A 1 219 ? 8.513 4.137 -5.050 1.00 93.38 219 TYR A N 1
ATOM 1810 C CA . TYR A 1 219 ? 7.275 4.704 -4.507 1.00 93.38 219 TYR A CA 1
ATOM 1811 C C . TYR A 1 219 ? 6.228 4.839 -5.614 1.00 93.38 219 TYR A C 1
ATOM 1813 O O . TYR A 1 219 ? 6.277 5.761 -6.436 1.00 93.38 219 TYR A O 1
ATOM 1821 N N . MET A 1 220 ? 5.264 3.920 -5.625 1.00 91.69 220 MET A N 1
ATOM 1822 C CA . MET A 1 220 ? 4.314 3.709 -6.725 1.00 91.69 220 MET A CA 1
ATOM 1823 C C . MET A 1 220 ? 3.251 4.804 -6.852 1.00 91.69 220 MET A C 1
ATOM 1825 O O . MET A 1 220 ? 2.563 4.890 -7.869 1.00 91.69 220 MET A O 1
ATOM 1829 N N . ASP A 1 221 ? 3.117 5.649 -5.832 1.00 84.69 221 ASP A N 1
ATOM 1830 C CA . ASP A 1 221 ? 2.229 6.812 -5.809 1.00 84.69 221 ASP A CA 1
ATOM 1831 C C . ASP A 1 221 ? 2.949 8.141 -6.064 1.00 84.69 221 ASP A C 1
ATOM 1833 O O . ASP A 1 221 ? 2.363 9.208 -5.874 1.00 84.69 221 ASP A O 1
ATOM 1837 N N . ASN A 1 222 ? 4.212 8.065 -6.493 1.00 90.06 222 ASN A N 1
ATOM 1838 C CA . ASN A 1 222 ? 5.072 9.210 -6.767 1.00 90.06 222 ASN A CA 1
ATOM 1839 C C . ASN A 1 222 ? 5.288 10.135 -5.555 1.00 90.06 222 ASN A C 1
ATOM 1841 O O . ASN A 1 222 ? 5.557 11.326 -5.717 1.00 90.06 222 ASN A O 1
ATOM 1845 N N . ASN A 1 223 ? 5.146 9.606 -4.337 1.00 86.81 223 ASN A N 1
ATOM 1846 C CA . ASN A 1 223 ? 5.363 10.349 -3.106 1.00 86.81 223 ASN A CA 1
ATOM 1847 C C . ASN A 1 223 ? 6.468 9.686 -2.280 1.00 86.81 223 ASN A C 1
ATOM 1849 O O . ASN A 1 223 ? 6.306 8.577 -1.774 1.00 86.81 223 ASN A O 1
ATOM 1853 N N . LYS A 1 224 ? 7.599 10.381 -2.137 1.00 89.31 224 LYS A N 1
ATOM 1854 C CA . LYS A 1 224 ? 8.744 9.901 -1.361 1.00 89.31 224 LYS A CA 1
ATOM 1855 C C . LYS A 1 224 ? 8.336 9.619 0.090 1.00 89.31 224 LYS A C 1
ATOM 1857 O O . LYS A 1 224 ? 7.613 10.408 0.696 1.00 89.31 224 LYS A O 1
ATOM 1862 N N . PHE A 1 225 ? 8.819 8.506 0.638 1.00 83.50 225 PHE A N 1
ATOM 1863 C CA . PHE A 1 225 ? 8.517 8.018 1.992 1.00 83.50 225 PHE A CA 1
ATOM 1864 C C . PHE A 1 225 ? 7.037 7.676 2.240 1.00 83.50 225 PHE A C 1
ATOM 1866 O O . PHE A 1 225 ? 6.604 7.574 3.391 1.00 83.50 225 PHE A O 1
ATOM 1873 N N . SER A 1 226 ? 6.239 7.499 1.181 1.00 81.62 226 SER A N 1
ATOM 1874 C CA . SER A 1 226 ? 4.904 6.919 1.318 1.00 81.62 226 SER A CA 1
ATOM 1875 C C . SER A 1 226 ? 4.996 5.426 1.646 1.00 81.62 226 SER A C 1
ATOM 1877 O O . SER A 1 226 ? 5.993 4.771 1.352 1.00 81.62 226 SER A O 1
ATOM 1879 N N . ARG A 1 227 ? 3.922 4.873 2.219 1.00 80.12 227 ARG A N 1
ATOM 1880 C CA . ARG A 1 227 ? 3.798 3.424 2.456 1.00 80.12 227 ARG A CA 1
ATOM 1881 C C . ARG A 1 227 ? 3.540 2.619 1.180 1.00 80.12 227 ARG A C 1
ATOM 1883 O O . ARG A 1 227 ? 3.683 1.408 1.182 1.00 80.12 227 ARG A O 1
ATOM 1890 N N . ARG A 1 228 ? 3.189 3.284 0.072 1.00 79.56 228 ARG A N 1
ATOM 1891 C CA . ARG A 1 228 ? 2.948 2.636 -1.226 1.00 79.56 228 ARG A CA 1
ATOM 1892 C C . ARG A 1 228 ? 4.267 2.450 -1.966 1.00 79.56 228 ARG A C 1
ATOM 1894 O O . ARG A 1 228 ? 4.452 2.993 -3.058 1.00 79.56 228 ARG A O 1
ATOM 1901 N N . CYS A 1 229 ? 5.184 1.722 -1.339 1.00 87.25 229 CYS A N 1
ATOM 1902 C CA . CYS A 1 229 ? 6.526 1.494 -1.842 1.00 87.25 229 CYS A CA 1
ATOM 1903 C C . CYS A 1 229 ? 6.875 0.011 -1.956 1.00 87.25 229 CYS A C 1
ATOM 1905 O O . CYS A 1 229 ? 6.186 -0.828 -1.392 1.00 87.25 229 CYS A O 1
ATOM 1907 N N . TYR A 1 230 ? 7.952 -0.277 -2.684 1.00 91.44 230 TYR A N 1
ATOM 1908 C CA . TYR A 1 230 ? 8.679 -1.542 -2.648 1.00 91.44 230 TYR A CA 1
ATOM 1909 C C . TYR A 1 230 ? 10.142 -1.254 -2.317 1.00 91.44 230 TYR A C 1
ATOM 1911 O O . TYR A 1 230 ? 10.789 -0.470 -3.020 1.00 91.44 230 TYR A O 1
ATOM 1919 N N . ASN A 1 231 ? 10.651 -1.871 -1.256 1.00 89.00 231 ASN A N 1
ATOM 1920 C CA . ASN A 1 231 ? 11.977 -1.625 -0.700 1.00 89.00 231 ASN A CA 1
ATOM 1921 C C . ASN A 1 231 ? 13.023 -2.600 -1.253 1.00 89.00 231 ASN A C 1
ATOM 1923 O O . ASN A 1 231 ? 12.707 -3.683 -1.758 1.00 89.00 231 ASN A O 1
ATOM 1927 N N . SER A 1 232 ? 14.291 -2.202 -1.156 1.00 95.38 232 SER A N 1
ATOM 1928 C CA . SER A 1 232 ? 15.441 -3.059 -1.450 1.00 95.38 232 SER A CA 1
ATOM 1929 C C . SER A 1 232 ? 15.370 -4.374 -0.657 1.00 95.38 232 SER A C 1
ATOM 1931 O O . SER A 1 232 ? 14.961 -4.344 0.504 1.00 95.38 232 SER A O 1
ATOM 1933 N N . PRO A 1 233 ? 15.824 -5.517 -1.214 1.00 91.44 233 PRO A N 1
ATOM 1934 C CA . PRO A 1 233 ? 15.886 -6.785 -0.477 1.00 91.44 233 PRO A CA 1
ATOM 1935 C C . PRO A 1 233 ? 16.783 -6.729 0.770 1.00 91.44 233 PRO A C 1
ATOM 1937 O O . PRO A 1 233 ? 16.724 -7.616 1.611 1.00 91.44 233 PRO A O 1
ATOM 1940 N N . MET A 1 234 ? 17.643 -5.709 0.864 1.00 91.31 234 MET A N 1
ATOM 1941 C CA . MET A 1 234 ? 18.554 -5.484 1.988 1.00 91.31 234 MET A CA 1
ATOM 1942 C C . MET A 1 234 ? 17.971 -4.541 3.057 1.00 91.31 234 MET A C 1
ATOM 1944 O O . MET A 1 234 ? 18.676 -4.190 4.002 1.00 91.31 234 MET A O 1
ATOM 1948 N N . ASP A 1 235 ? 16.725 -4.084 2.896 1.00 88.88 235 ASP A N 1
ATOM 1949 C CA . ASP A 1 235 ? 16.012 -3.300 3.909 1.00 88.88 235 ASP A CA 1
ATOM 1950 C C . ASP A 1 235 ? 15.406 -4.212 4.996 1.00 88.88 235 ASP A C 1
ATOM 1952 O O . ASP A 1 235 ? 15.288 -5.423 4.826 1.00 88.88 235 ASP A O 1
ATOM 1956 N N . ASN A 1 236 ? 15.007 -3.630 6.127 1.00 80.38 236 ASN A N 1
ATOM 1957 C CA . ASN A 1 236 ? 14.447 -4.367 7.262 1.00 80.38 236 ASN A CA 1
ATOM 1958 C C . ASN A 1 236 ? 12.982 -4.767 7.055 1.00 80.38 236 ASN A C 1
ATOM 1960 O O . ASN A 1 236 ? 12.515 -5.716 7.680 1.00 80.38 236 ASN A O 1
ATOM 1964 N N . TYR A 1 237 ? 12.247 -4.017 6.228 1.00 79.00 237 TYR A N 1
ATOM 1965 C CA . TYR A 1 237 ? 10.812 -4.201 6.043 1.00 79.00 237 TYR A CA 1
ATOM 1966 C C . TYR A 1 237 ? 10.445 -4.171 4.566 1.00 79.00 237 TYR A C 1
ATOM 1968 O O . TYR A 1 237 ? 10.836 -3.265 3.826 1.00 79.00 237 TYR A O 1
ATOM 1976 N N . GLY A 1 238 ? 9.647 -5.156 4.161 1.00 78.81 238 GLY A N 1
ATOM 1977 C CA . GLY A 1 238 ? 9.025 -5.194 2.851 1.00 78.81 238 GLY A CA 1
ATOM 1978 C C . GLY A 1 238 ? 7.894 -4.165 2.694 1.00 78.81 238 GLY A C 1
ATOM 1979 O O . GLY A 1 238 ? 7.670 -3.323 3.569 1.00 78.81 238 GLY A O 1
ATOM 1980 N N . PRO A 1 239 ? 7.163 -4.235 1.575 1.00 85.25 239 PRO A N 1
ATOM 1981 C CA . PRO A 1 239 ? 7.278 -5.273 0.545 1.00 85.25 239 PRO A CA 1
ATOM 1982 C C . PRO A 1 239 ? 8.541 -5.116 -0.314 1.00 85.25 239 PRO A C 1
ATOM 1984 O O . PRO A 1 239 ? 9.017 -3.992 -0.480 1.00 85.25 239 PRO A O 1
ATOM 1987 N N . PHE A 1 240 ? 9.108 -6.204 -0.853 1.00 83.75 240 PHE A N 1
ATOM 1988 C CA . PHE A 1 240 ? 10.418 -6.139 -1.511 1.00 83.75 240 PHE A CA 1
ATOM 1989 C C . PHE A 1 240 ? 10.356 -6.133 -3.043 1.00 83.75 240 PHE A C 1
ATOM 1991 O O . PHE A 1 240 ? 9.525 -6.772 -3.684 1.00 83.75 240 PHE A O 1
ATOM 1998 N N . VAL A 1 241 ? 11.309 -5.438 -3.670 1.00 89.19 241 VAL A N 1
ATOM 1999 C CA . VAL A 1 241 ? 11.381 -5.298 -5.139 1.00 89.19 241 VAL A CA 1
ATOM 2000 C C . VAL A 1 241 ? 11.614 -6.610 -5.900 1.00 89.19 241 VAL A C 1
ATOM 2002 O O . VAL A 1 241 ? 11.352 -6.673 -7.100 1.00 89.19 241 VAL A O 1
ATOM 2005 N N . HIS A 1 242 ? 12.134 -7.643 -5.235 1.00 90.31 242 HIS A N 1
ATOM 2006 C CA . HIS A 1 242 ? 12.432 -8.941 -5.846 1.00 90.31 242 HIS A CA 1
ATOM 2007 C C . HIS A 1 242 ? 11.229 -9.896 -5.837 1.00 90.31 242 HIS A C 1
ATOM 2009 O O . HIS A 1 242 ? 11.253 -10.908 -6.530 1.00 90.31 242 HIS A O 1
ATOM 2015 N N . GLU A 1 243 ? 10.173 -9.550 -5.097 1.00 86.25 243 GLU A N 1
ATOM 2016 C CA . GLU A 1 243 ? 8.968 -10.370 -4.919 1.00 86.25 243 GLU A CA 1
ATOM 2017 C C . GLU A 1 243 ? 7.850 -9.983 -5.896 1.00 86.25 243 GLU A C 1
ATOM 2019 O O . GLU A 1 243 ? 6.903 -10.739 -6.093 1.00 86.25 243 GLU A O 1
ATOM 2024 N N . VAL A 1 244 ? 7.955 -8.818 -6.547 1.00 86.12 244 VAL A N 1
ATOM 2025 C CA . VAL A 1 244 ? 6.922 -8.297 -7.449 1.00 86.12 244 VAL A CA 1
ATOM 2026 C C . VAL A 1 244 ? 7.429 -8.146 -8.879 1.00 86.12 244 VAL A C 1
ATOM 2028 O O . VAL A 1 244 ? 8.495 -7.578 -9.132 1.00 86.12 244 VAL A O 1
ATOM 2031 N N . VAL A 1 245 ? 6.623 -8.617 -9.834 1.00 91.25 245 VAL A N 1
ATOM 2032 C CA . VAL A 1 245 ? 6.862 -8.455 -11.275 1.00 91.25 245 VAL A CA 1
ATOM 2033 C C . VAL A 1 245 ? 6.071 -7.291 -11.864 1.00 91.25 245 VAL A C 1
ATOM 2035 O O . VAL A 1 245 ? 4.969 -6.978 -11.415 1.00 91.25 245 VAL A O 1
ATOM 2038 N N . ILE A 1 246 ? 6.607 -6.668 -12.917 1.00 94.62 246 ILE A N 1
ATOM 2039 C CA . ILE A 1 246 ? 6.031 -5.490 -13.583 1.00 94.62 246 ILE A CA 1
ATOM 2040 C C . ILE A 1 246 ? 4.573 -5.721 -14.001 1.00 94.62 246 ILE A C 1
ATOM 2042 O O . ILE A 1 246 ? 3.738 -4.831 -13.836 1.00 94.62 246 ILE A O 1
ATOM 2046 N N . GLY A 1 247 ? 4.246 -6.918 -14.497 1.00 86.12 247 GLY A N 1
ATOM 2047 C CA . GLY A 1 247 ? 2.894 -7.269 -14.934 1.00 86.12 247 GLY A CA 1
ATOM 2048 C C . GLY A 1 247 ? 1.845 -7.256 -13.818 1.00 86.12 247 GLY A C 1
ATOM 2049 O O . GLY A 1 247 ? 0.669 -7.084 -14.117 1.00 86.12 247 GLY A O 1
ATOM 2050 N N . MET A 1 248 ? 2.249 -7.390 -12.548 1.00 86.62 248 MET A N 1
ATOM 2051 C CA . MET A 1 248 ? 1.346 -7.376 -11.384 1.00 86.62 248 MET A CA 1
ATOM 2052 C C . MET A 1 248 ? 1.135 -5.975 -10.797 1.00 86.62 248 MET A C 1
ATOM 2054 O O . MET A 1 248 ? 0.258 -5.772 -9.964 1.00 86.62 248 MET A O 1
ATOM 2058 N N . LEU A 1 249 ? 1.907 -4.979 -11.238 1.00 85.62 249 LEU A N 1
ATOM 2059 C CA . LEU A 1 249 ? 1.849 -3.623 -10.684 1.00 85.62 249 LEU A CA 1
ATOM 2060 C C . LEU A 1 249 ? 0.637 -2.811 -11.168 1.00 85.62 249 LEU A C 1
ATOM 2062 O O . LEU A 1 249 ? 0.495 -1.650 -10.784 1.00 85.62 249 LEU A O 1
ATOM 2066 N N . ASN A 1 250 ? -0.222 -3.393 -12.018 1.00 86.00 250 ASN A N 1
ATOM 2067 C CA . ASN A 1 250 ? -1.411 -2.741 -12.578 1.00 86.00 250 ASN A CA 1
ATOM 2068 C C . ASN A 1 250 ? -1.101 -1.355 -13.186 1.00 86.00 250 ASN A C 1
ATOM 2070 O O . ASN A 1 250 ? -1.876 -0.402 -13.061 1.00 86.00 250 ASN A O 1
ATOM 2074 N N . LEU A 1 251 ? 0.070 -1.237 -13.822 1.00 87.56 251 LEU A N 1
ATOM 2075 C CA . LEU A 1 251 ? 0.538 0.017 -14.400 1.00 87.56 251 LEU A CA 1
ATOM 2076 C C . LEU A 1 251 ? -0.296 0.408 -15.618 1.00 87.56 251 LEU A C 1
ATOM 2078 O O . LEU A 1 251 ? -0.718 -0.443 -16.401 1.00 87.56 251 LEU A O 1
ATOM 2082 N N . TYR A 1 252 ? -0.451 1.711 -15.837 1.00 89.50 252 TYR A N 1
ATOM 2083 C CA . TYR A 1 252 ? -1.117 2.248 -17.023 1.00 89.50 252 TYR A CA 1
ATOM 2084 C C . TYR A 1 252 ? -0.253 3.283 -17.744 1.00 89.50 252 TYR A C 1
ATOM 2086 O O . TYR A 1 252 ? 0.578 3.976 -17.156 1.00 89.50 252 TYR A O 1
ATOM 2094 N N . LYS A 1 253 ? -0.460 3.413 -19.058 1.00 90.56 253 LYS A N 1
ATOM 2095 C CA . LYS A 1 253 ? 0.241 4.408 -19.878 1.00 90.56 253 LYS A CA 1
ATOM 2096 C C . LYS A 1 253 ? -0.007 5.822 -19.340 1.00 90.56 253 LYS A C 1
ATOM 2098 O O . LYS A 1 253 ? -1.152 6.240 -19.194 1.00 90.56 253 LYS A O 1
ATOM 2103 N N . GLY A 1 254 ? 1.069 6.575 -19.138 1.00 86.88 254 GLY A N 1
ATOM 2104 C CA . GLY A 1 254 ? 1.044 7.930 -18.588 1.00 86.88 254 GLY A CA 1
ATOM 2105 C C . GLY A 1 254 ? 1.089 7.990 -17.060 1.00 86.88 254 GLY A C 1
ATOM 2106 O O . GLY A 1 254 ? 1.101 9.092 -16.522 1.00 86.88 254 GLY A O 1
ATOM 2107 N N . GLN A 1 255 ? 1.122 6.850 -16.364 1.00 92.50 255 GLN A N 1
ATOM 2108 C CA . GLN A 1 255 ? 1.427 6.814 -14.937 1.00 92.50 255 GLN A CA 1
ATOM 2109 C C . GLN A 1 255 ? 2.873 7.251 -14.690 1.00 92.50 255 GLN A C 1
ATOM 2111 O O . GLN A 1 255 ? 3.769 6.898 -15.463 1.00 92.50 255 GLN A O 1
ATOM 2116 N N . SER A 1 256 ? 3.086 7.959 -13.582 1.00 95.44 256 SER A N 1
ATOM 2117 C CA . SER A 1 256 ? 4.412 8.307 -13.078 1.00 95.44 256 SER A CA 1
ATOM 2118 C C . SER A 1 256 ? 4.591 7.791 -11.654 1.00 95.44 256 SER A C 1
ATOM 2120 O O . SER A 1 256 ? 3.638 7.800 -10.872 1.00 95.44 256 SER A O 1
ATOM 2122 N N . PHE A 1 257 ? 5.800 7.354 -11.323 1.00 97.19 257 PHE A N 1
ATOM 2123 C CA . PHE A 1 257 ? 6.193 6.926 -9.983 1.00 97.19 257 PHE A CA 1
ATOM 2124 C C . PHE A 1 257 ? 7.676 7.216 -9.736 1.00 97.19 257 PHE A C 1
ATOM 2126 O O . PHE A 1 257 ? 8.418 7.542 -10.664 1.00 97.19 257 PHE A O 1
ATOM 2133 N N . LEU A 1 258 ? 8.107 7.116 -8.481 1.00 98.50 258 LEU A N 1
ATOM 2134 C CA . LEU A 1 258 ? 9.441 7.534 -8.058 1.00 98.50 258 LEU A CA 1
ATOM 2135 C C . LEU A 1 258 ? 10.320 6.320 -7.755 1.00 98.50 258 LEU A C 1
ATOM 2137 O O . LEU A 1 258 ? 9.901 5.419 -7.040 1.00 98.50 258 LEU A O 1
ATOM 2141 N N . TYR A 1 259 ? 11.558 6.335 -8.233 1.00 98.62 259 TYR A N 1
ATOM 2142 C CA . TYR A 1 259 ? 12.631 5.470 -7.752 1.00 98.62 259 TYR A CA 1
ATOM 2143 C C . TYR A 1 259 ? 13.634 6.319 -6.968 1.00 98.62 259 TYR A C 1
ATOM 2145 O O . TYR A 1 259 ? 14.184 7.282 -7.501 1.00 98.62 259 TYR A O 1
ATOM 2153 N N . LEU A 1 260 ? 13.836 5.989 -5.695 1.00 98.50 260 LEU A N 1
ATOM 2154 C CA . LEU A 1 260 ? 14.781 6.658 -4.806 1.00 98.50 260 LEU A CA 1
ATOM 2155 C C . LEU A 1 260 ? 15.963 5.728 -4.566 1.00 98.50 260 LEU A C 1
ATOM 2157 O O . LEU A 1 260 ? 15.792 4.661 -3.980 1.00 98.50 260 LEU A O 1
ATOM 2161 N N . PHE A 1 261 ? 17.149 6.150 -4.983 1.00 98.12 261 PHE A N 1
ATOM 2162 C CA . PHE A 1 261 ? 18.401 5.443 -4.752 1.00 98.12 261 PHE A CA 1
ATOM 2163 C C . PHE A 1 261 ? 19.264 6.207 -3.751 1.00 98.12 261 PHE A C 1
ATOM 2165 O O . PHE A 1 261 ? 19.325 7.432 -3.815 1.00 98.12 261 PHE A O 1
ATOM 2172 N N . ASN A 1 262 ? 19.953 5.483 -2.866 1.00 96.50 262 ASN A N 1
ATOM 2173 C CA . ASN A 1 262 ? 20.791 6.034 -1.806 1.00 96.50 262 ASN A CA 1
ATOM 2174 C C . ASN A 1 262 ? 20.016 7.005 -0.901 1.00 96.50 262 ASN A C 1
ATOM 2176 O O . ASN A 1 262 ? 19.946 8.204 -1.149 1.00 96.50 262 ASN A O 1
ATOM 2180 N N . PHE A 1 263 ? 19.456 6.490 0.194 1.00 93.19 263 PHE A N 1
ATOM 2181 C CA . PHE A 1 263 ? 18.686 7.297 1.149 1.00 93.19 263 PHE A CA 1
ATOM 2182 C C . PHE A 1 263 ? 19.495 8.395 1.859 1.00 93.19 263 PHE A C 1
ATOM 2184 O O . PHE A 1 263 ? 18.889 9.292 2.434 1.00 93.19 263 PHE A O 1
ATOM 2191 N N . GLY A 1 264 ? 20.832 8.344 1.834 1.00 94.00 264 GLY A N 1
ATOM 2192 C CA . GLY A 1 264 ? 21.675 9.409 2.379 1.00 94.00 264 GLY A CA 1
ATOM 2193 C C . GLY A 1 264 ? 21.727 10.633 1.464 1.00 94.00 264 GLY A C 1
ATOM 2194 O O . GLY A 1 264 ? 21.503 11.751 1.921 1.00 94.00 264 GLY A O 1
ATOM 2195 N N . ASP A 1 265 ? 21.983 10.406 0.174 1.00 95.19 265 ASP A N 1
ATOM 2196 C CA . ASP A 1 265 ? 22.070 11.475 -0.836 1.00 95.19 265 ASP A CA 1
ATOM 2197 C C . ASP A 1 265 ? 20.724 11.788 -1.514 1.00 95.19 265 ASP A C 1
ATOM 2199 O O . ASP A 1 265 ? 20.609 12.767 -2.251 1.00 95.19 265 ASP A O 1
ATOM 2203 N N . GLU A 1 266 ? 19.711 10.956 -1.269 1.00 96.44 266 GLU A N 1
ATOM 2204 C CA . GLU A 1 266 ? 18.352 11.037 -1.804 1.00 96.44 266 GLU A CA 1
ATOM 2205 C C . GLU A 1 266 ? 18.309 11.214 -3.331 1.00 96.44 266 GLU A C 1
ATOM 2207 O O . GLU A 1 266 ? 17.720 12.158 -3.865 1.00 96.44 266 GLU A O 1
ATOM 2212 N N . ILE A 1 267 ? 18.937 10.294 -4.065 1.00 97.00 267 ILE A N 1
ATOM 2213 C CA . ILE A 1 267 ? 19.008 10.376 -5.526 1.00 97.00 267 ILE A CA 1
ATOM 2214 C C . ILE A 1 267 ? 17.671 9.935 -6.133 1.00 97.00 267 ILE A C 1
ATOM 2216 O O . ILE A 1 267 ? 17.341 8.750 -6.195 1.00 97.00 267 ILE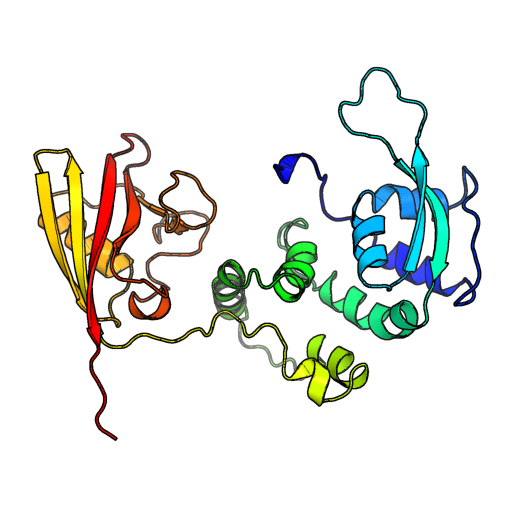 A O 1
ATOM 2220 N N . GLU A 1 268 ? 16.896 10.910 -6.600 1.00 98.12 268 GLU A N 1
ATOM 2221 C CA . GLU A 1 268 ? 15.546 10.716 -7.131 1.00 98.12 268 GLU A CA 1
ATOM 2222 C C . GLU A 1 268 ? 15.522 10.528 -8.655 1.00 98.12 268 GLU A C 1
ATOM 2224 O O . GLU A 1 268 ? 16.071 11.325 -9.419 1.00 98.12 268 GLU A O 1
ATOM 2229 N N . PHE A 1 269 ? 14.795 9.509 -9.110 1.00 98.50 269 PHE A N 1
ATOM 2230 C CA . PHE A 1 269 ? 14.485 9.270 -10.514 1.00 98.50 269 PHE A CA 1
ATOM 2231 C C . PHE A 1 269 ? 12.971 9.216 -10.712 1.00 98.50 269 PHE A C 1
ATOM 2233 O O . PHE A 1 269 ? 12.298 8.318 -10.206 1.00 98.50 269 PHE A O 1
ATOM 2240 N N . ASN A 1 270 ? 12.429 10.137 -11.508 1.00 98.56 270 ASN A N 1
ATOM 2241 C CA . ASN A 1 270 ? 11.032 10.056 -11.932 1.00 98.56 270 ASN A CA 1
ATOM 2242 C C . ASN A 1 270 ? 10.896 9.048 -13.076 1.00 98.56 270 ASN A C 1
ATOM 2244 O O . ASN A 1 270 ? 11.607 9.150 -14.081 1.00 98.56 270 ASN A O 1
ATOM 2248 N N . ILE A 1 271 ? 9.970 8.107 -12.942 1.00 98.69 271 ILE A N 1
ATOM 2249 C CA . ILE A 1 271 ? 9.700 7.062 -13.924 1.00 98.69 271 ILE A CA 1
ATOM 2250 C C . ILE A 1 271 ? 8.329 7.306 -14.537 1.00 98.69 271 ILE A C 1
ATOM 2252 O O . ILE A 1 271 ? 7.331 7.302 -13.828 1.00 98.69 271 ILE A O 1
ATOM 2256 N N . ASP A 1 272 ? 8.277 7.464 -15.858 1.00 98.31 272 ASP A N 1
ATOM 2257 C CA . ASP A 1 272 ? 7.036 7.604 -16.618 1.00 98.31 272 ASP A CA 1
ATOM 2258 C C . ASP A 1 272 ? 6.786 6.357 -17.476 1.00 98.31 272 ASP A C 1
ATOM 2260 O O . ASP A 1 272 ? 7.650 5.937 -18.254 1.00 98.31 272 ASP A O 1
ATOM 2264 N N . VAL A 1 273 ? 5.582 5.789 -17.398 1.00 97.56 273 VAL A N 1
ATOM 2265 C CA . VAL A 1 273 ? 5.154 4.671 -18.251 1.00 97.56 273 VAL A CA 1
ATOM 2266 C C . VAL A 1 273 ? 4.766 5.214 -19.627 1.00 97.56 273 VAL A C 1
ATOM 2268 O O . VAL A 1 273 ? 3.674 5.749 -19.825 1.00 97.56 273 VAL A O 1
ATOM 2271 N N . LEU A 1 274 ? 5.652 5.084 -20.613 1.00 96.56 274 LEU A N 1
ATOM 2272 C CA . LEU A 1 274 ? 5.420 5.607 -21.961 1.00 96.56 274 LEU A CA 1
ATOM 2273 C C . LEU A 1 274 ? 4.485 4.723 -22.784 1.00 96.56 274 LEU A C 1
ATOM 2275 O O . LEU A 1 274 ? 3.681 5.228 -23.577 1.00 96.56 274 LEU A O 1
ATOM 2279 N N . LYS A 1 275 ? 4.624 3.402 -22.647 1.00 95.19 275 LYS A N 1
ATOM 2280 C CA . LYS A 1 275 ? 3.896 2.425 -23.459 1.00 95.19 275 LYS A CA 1
ATOM 2281 C C . LYS A 1 275 ? 3.780 1.089 -22.735 1.00 95.19 275 LYS A C 1
ATOM 2283 O O . LYS A 1 275 ? 4.699 0.692 -22.028 1.00 95.19 275 LYS A O 1
ATOM 2288 N N . ILE A 1 276 ? 2.666 0.407 -22.977 1.00 93.75 276 ILE A N 1
ATOM 2289 C CA . ILE A 1 276 ? 2.450 -0.997 -22.639 1.00 93.75 276 ILE A CA 1
ATOM 2290 C C . ILE A 1 276 ? 1.995 -1.665 -23.937 1.00 93.75 276 ILE A C 1
ATOM 2292 O O . ILE A 1 276 ? 1.015 -1.233 -24.548 1.00 93.75 276 ILE A O 1
ATOM 2296 N N . GLU A 1 277 ? 2.771 -2.628 -24.415 1.00 92.44 277 GLU A N 1
ATOM 2297 C CA . GLU A 1 277 ? 2.459 -3.443 -25.585 1.00 92.44 277 GLU A CA 1
ATOM 2298 C C . GLU A 1 277 ? 2.007 -4.817 -25.115 1.00 92.44 277 GLU A C 1
ATOM 2300 O O . GLU A 1 277 ? 2.835 -5.642 -24.728 1.00 92.44 277 GLU A O 1
ATOM 2305 N N . ASN A 1 278 ? 0.698 -5.048 -25.142 1.00 83.75 278 ASN A N 1
ATOM 2306 C CA . ASN A 1 278 ? 0.131 -6.322 -24.728 1.00 83.75 278 ASN A CA 1
ATOM 2307 C C . ASN A 1 278 ? 0.531 -7.417 -25.716 1.00 83.75 278 ASN A C 1
ATOM 2309 O O . ASN A 1 278 ? 0.444 -7.230 -26.933 1.00 83.75 278 ASN A O 1
ATOM 2313 N N . VAL A 1 279 ? 0.927 -8.571 -25.189 1.00 70.81 279 VAL A N 1
ATOM 2314 C CA . VAL A 1 279 ? 1.011 -9.787 -25.997 1.00 70.81 279 VAL A CA 1
ATOM 2315 C C . VAL A 1 279 ? -0.366 -10.435 -25.921 1.00 70.81 279 VAL A C 1
ATOM 2317 O O . VAL A 1 279 ? -0.699 -11.072 -24.926 1.00 70.81 279 VAL A O 1
ATOM 2320 N N . GLU A 1 280 ? -1.205 -10.227 -26.938 1.00 49.59 280 GLU A N 1
ATOM 2321 C CA . GLU A 1 280 ? -2.420 -11.030 -27.078 1.00 49.59 280 GLU A CA 1
ATOM 2322 C C . GLU A 1 280 ? -1.990 -12.479 -27.329 1.00 49.59 280 GLU A C 1
ATOM 2324 O O . GLU A 1 280 ? -1.439 -12.807 -28.382 1.00 49.59 280 GLU A O 1
ATOM 2329 N N . PHE A 1 281 ? -2.222 -13.357 -26.353 1.00 45.16 281 PHE A N 1
ATOM 2330 C CA . PHE A 1 281 ? -2.257 -14.785 -26.631 1.00 45.16 281 PHE A CA 1
ATOM 2331 C C . PHE A 1 281 ? -3.497 -15.016 -27.493 1.00 45.16 281 PHE A C 1
ATOM 2333 O O . PHE A 1 281 ? -4.618 -14.982 -26.990 1.00 45.16 281 PHE A O 1
ATOM 2340 N N . GLY A 1 282 ? -3.294 -15.154 -28.805 1.00 34.38 282 GLY A N 1
ATOM 2341 C CA . GLY A 1 282 ? -4.362 -15.514 -29.730 1.00 34.38 282 GLY A CA 1
ATOM 2342 C C . GLY A 1 282 ? -5.047 -16.787 -29.239 1.00 34.38 282 GLY A C 1
ATOM 2343 O O . GLY A 1 282 ? -4.386 -17.816 -29.089 1.00 34.38 282 GLY A O 1
ATOM 2344 N N . VAL A 1 283 ? -6.341 -16.672 -28.941 1.00 32.22 283 VAL A N 1
ATOM 2345 C CA . VAL A 1 283 ? -7.240 -17.797 -28.651 1.00 32.22 283 VAL A CA 1
ATOM 2346 C C . VAL A 1 283 ? -7.632 -18.473 -29.957 1.00 32.22 283 VAL A C 1
ATOM 2348 O O . VAL A 1 283 ? -7.946 -17.735 -30.921 1.00 32.22 283 VAL A O 1
#

Organism: NCBI:txid472963

pLDDT: mean 72.58, std 22.67, range [23.23, 98.69]

InterPro domains:
  IPR012912 Plasmid pRiA4b, Orf3-like domain [PF07929] (178-278)
  IPR024047 MM3350-like superfamily [G3DSA:3.10.290.30] (171-281)
  IPR024047 MM3350-like superfamily [SSF159941] (173-280)